Protein AF-A0A3D2I3W8-F1 (afdb_monomer)

Nearest PDB structures (foldseek):
  7tmg-assembly1_B  TM=3.582E-01  e=2.645E+00  Klebsiella pneumoniae subsp. pneumoniae HS11286

Structure (mmCIF, N/CA/C/O backbone):
data_AF-A0A3D2I3W8-F1
#
_entry.id   AF-A0A3D2I3W8-F1
#
loop_
_atom_site.group_PDB
_atom_site.id
_atom_site.type_symbol
_atom_site.label_atom_id
_atom_site.label_alt_id
_atom_site.label_comp_id
_atom_site.label_asym_id
_atom_site.label_entity_id
_atom_site.label_seq_id
_atom_site.pdbx_PDB_ins_code
_atom_site.Cartn_x
_atom_site.Cartn_y
_atom_site.Cartn_z
_atom_site.occupancy
_atom_site.B_iso_or_equiv
_atom_site.auth_seq_id
_atom_site.auth_comp_id
_atom_site.auth_asym_id
_atom_site.auth_atom_id
_atom_site.pdbx_PDB_model_num
ATOM 1 N N . MET A 1 1 ? -28.025 17.174 25.583 1.00 73.69 1 MET A N 1
ATOM 2 C CA . MET A 1 1 ? -28.335 16.065 24.639 1.00 73.69 1 MET A CA 1
ATOM 3 C C . MET A 1 1 ? -28.989 14.896 25.376 1.00 73.69 1 MET A C 1
ATOM 5 O O . MET A 1 1 ? -28.802 14.781 26.580 1.00 73.69 1 MET A O 1
ATOM 9 N N . THR A 1 2 ? -29.743 14.034 24.684 1.00 81.25 2 THR A N 1
ATOM 10 C CA . THR A 1 2 ? -30.332 12.813 25.275 1.00 81.25 2 THR A CA 1
ATOM 11 C C . THR A 1 2 ? -29.357 11.640 25.178 1.00 81.25 2 THR A C 1
ATOM 13 O O . THR A 1 2 ? -28.666 11.490 24.168 1.00 81.25 2 THR A O 1
ATOM 16 N N . ASN A 1 3 ? -29.318 10.795 26.212 1.00 89.31 3 ASN A N 1
ATOM 17 C CA . ASN A 1 3 ? -28.509 9.576 26.217 1.00 89.31 3 ASN A CA 1
ATOM 18 C C . ASN A 1 3 ? -28.853 8.662 25.026 1.00 89.31 3 ASN A C 1
ATOM 20 O O . ASN A 1 3 ? -30.017 8.476 24.673 1.00 89.31 3 ASN A O 1
ATOM 24 N N . SER A 1 4 ? -27.823 8.086 24.413 1.00 91.50 4 SER A N 1
ATOM 25 C CA . SER A 1 4 ? -27.883 7.226 23.235 1.00 91.50 4 SER A CA 1
ATOM 26 C C . SER A 1 4 ? -26.636 6.336 23.151 1.00 91.50 4 SER A C 1
ATOM 28 O O . SER A 1 4 ? -25.705 6.456 23.943 1.00 91.50 4 SER A O 1
ATOM 30 N N . TYR A 1 5 ? -26.569 5.477 22.133 1.00 88.44 5 TYR A N 1
ATOM 31 C CA . TYR A 1 5 ? -25.377 4.665 21.857 1.00 88.44 5 TYR A CA 1
ATOM 32 C C . TYR A 1 5 ? -24.129 5.492 21.487 1.00 88.44 5 TYR A C 1
ATOM 34 O O . TYR A 1 5 ? -23.021 4.966 21.548 1.00 88.44 5 TYR A O 1
ATOM 42 N N . ARG A 1 6 ? -24.299 6.767 21.099 1.00 91.31 6 ARG A N 1
ATOM 43 C CA . ARG A 1 6 ? -23.210 7.682 20.698 1.00 91.31 6 ARG A CA 1
ATOM 44 C C . ARG A 1 6 ? -22.860 8.707 21.768 1.00 91.31 6 ARG A C 1
ATOM 46 O O . ARG A 1 6 ? -21.792 9.311 21.713 1.00 91.31 6 ARG A O 1
ATOM 53 N N . PHE A 1 7 ? -23.760 8.925 22.719 1.00 93.19 7 PHE A N 1
ATOM 54 C CA . PHE A 1 7 ? -23.657 9.996 23.697 1.00 93.19 7 PHE A CA 1
ATOM 55 C C . PHE A 1 7 ? -24.235 9.554 25.030 1.00 93.19 7 PHE A C 1
ATOM 57 O O . PHE A 1 7 ? -25.381 9.123 25.089 1.00 93.19 7 PHE A O 1
ATOM 64 N N . PHE A 1 8 ? -23.476 9.704 26.103 1.00 92.88 8 PHE A N 1
ATOM 65 C CA . PHE A 1 8 ? -23.944 9.384 27.442 1.00 92.88 8 PHE A CA 1
ATOM 66 C C . PHE A 1 8 ? -23.433 10.416 28.437 1.00 92.88 8 PHE A C 1
ATOM 68 O O . PHE A 1 8 ? -22.264 10.775 28.385 1.00 92.88 8 PHE A O 1
ATOM 75 N N . GLN A 1 9 ? -24.278 10.856 29.364 1.00 92.81 9 GLN A N 1
ATOM 76 C CA . GLN A 1 9 ? -23.890 11.740 30.461 1.00 92.81 9 GLN A CA 1
ATOM 77 C C . GLN A 1 9 ? -24.220 11.122 31.808 1.00 92.81 9 GLN A C 1
ATOM 79 O O . GLN A 1 9 ? -25.389 10.915 32.131 1.00 92.81 9 GLN A O 1
ATOM 84 N N . ASN A 1 10 ? -23.186 10.886 32.615 1.00 91.94 10 ASN A N 1
ATOM 85 C CA . ASN A 1 10 ? -23.345 10.455 33.996 1.00 91.94 10 ASN A CA 1
ATOM 86 C C . ASN A 1 10 ? -23.222 11.649 34.952 1.00 91.94 10 ASN A C 1
ATOM 88 O O . ASN A 1 10 ? -22.194 11.812 35.606 1.00 91.94 10 ASN A O 1
ATOM 92 N N . LYS A 1 11 ? -24.267 12.485 35.020 1.00 90.12 11 LYS A N 1
ATOM 93 C CA . LYS A 1 11 ? -24.306 13.661 35.912 1.00 90.12 11 LYS A CA 1
ATOM 94 C C . LYS A 1 11 ? -24.302 13.299 37.406 1.00 90.12 11 LYS A C 1
ATOM 96 O O . LYS A 1 11 ? -24.058 14.166 38.232 1.00 90.12 11 LYS A O 1
ATOM 101 N N . GLU A 1 12 ? -24.567 12.039 37.746 1.00 92.69 12 GLU A N 1
ATOM 102 C CA . GLU A 1 12 ? -24.537 11.523 39.123 1.00 92.69 12 GLU A CA 1
ATOM 103 C C . GLU A 1 12 ? -23.133 11.073 39.562 1.00 92.69 12 GLU A C 1
ATOM 105 O O . GLU A 1 12 ? -22.917 10.762 40.731 1.00 92.69 12 GLU A O 1
ATOM 110 N N . CYS A 1 13 ? -22.164 11.020 38.643 1.00 90.50 13 CYS A N 1
ATOM 111 C CA . CYS A 1 13 ? -20.781 10.698 38.974 1.00 90.50 13 CYS A CA 1
ATOM 112 C C . CYS A 1 13 ? -20.178 11.798 39.857 1.00 90.50 13 CYS A C 1
ATOM 114 O O . CYS A 1 13 ? -20.207 12.967 39.483 1.00 90.50 13 CYS A O 1
ATOM 116 N N . GLU A 1 14 ? -19.541 11.420 40.968 1.00 91.50 14 GLU A N 1
ATOM 117 C CA . GLU A 1 14 ? -18.853 12.364 41.868 1.00 91.50 14 GLU A CA 1
ATOM 118 C C . GLU A 1 14 ? -17.734 13.156 41.174 1.00 91.50 14 GLU A C 1
ATOM 120 O O . GLU A 1 14 ? -17.352 14.234 41.620 1.00 91.50 14 GLU A O 1
ATOM 125 N N . TYR A 1 15 ? -17.226 12.622 40.062 1.00 86.81 15 TYR A N 1
ATOM 126 C CA . TYR A 1 15 ? -16.200 13.254 39.251 1.00 86.81 15 TYR A CA 1
ATOM 127 C C . TYR A 1 15 ? -16.769 14.071 38.092 1.00 86.81 15 TYR A C 1
ATOM 129 O O . TYR A 1 15 ? -15.972 14.567 37.320 1.00 86.81 15 TYR A O 1
ATOM 137 N N . PHE A 1 16 ? -18.087 14.192 37.889 1.00 87.31 16 PHE A N 1
ATOM 138 C CA . PHE A 1 16 ? -18.625 14.908 36.726 1.00 87.31 16 PHE A CA 1
ATOM 139 C C . PHE A 1 16 ? -18.537 16.444 36.880 1.00 87.31 16 PHE A C 1
ATOM 141 O O . PHE A 1 16 ? -18.995 16.965 37.896 1.00 87.31 16 PHE A O 1
ATOM 148 N N . PRO A 1 17 ? -18.048 17.177 35.857 1.00 84.69 17 PRO A N 1
ATOM 149 C CA . PRO A 1 17 ? -17.331 16.671 34.685 1.00 84.69 17 PRO A CA 1
ATOM 150 C C . PRO A 1 17 ? -15.892 16.265 35.054 1.00 84.69 17 PRO A C 1
ATOM 152 O O . PRO A 1 17 ? -15.183 17.000 35.740 1.00 84.69 17 PRO A O 1
ATOM 155 N N . CYS A 1 18 ? -15.430 15.101 34.569 1.00 80.81 18 CYS A N 1
ATOM 156 C CA . CYS A 1 18 ? -14.111 14.564 34.962 1.00 80.81 18 CYS A CA 1
ATOM 157 C C . CYS A 1 18 ? -12.945 15.445 34.492 1.00 80.81 18 CYS A C 1
ATOM 159 O O . CYS A 1 18 ? -11.833 15.330 35.000 1.00 80.81 18 CYS A O 1
ATOM 161 N N . HIS A 1 19 ? -13.215 16.311 33.515 1.00 77.38 19 HIS A N 1
ATOM 162 C CA . HIS A 1 19 ? -12.316 17.328 32.998 1.00 77.38 19 HIS A CA 1
ATOM 163 C C . HIS A 1 19 ? -13.029 18.673 33.037 1.00 77.38 19 HIS A C 1
ATOM 165 O O . HIS A 1 19 ? -14.242 18.752 32.838 1.00 77.38 19 HIS A O 1
ATOM 171 N N . LYS A 1 20 ? -12.269 19.742 33.252 1.00 79.81 20 LYS A N 1
ATOM 172 C CA . LYS A 1 20 ? -12.815 21.092 33.230 1.00 79.81 20 LYS A CA 1
ATOM 173 C C . LYS A 1 20 ? -13.113 21.485 31.784 1.00 79.81 20 LYS A C 1
ATOM 175 O O . LYS A 1 20 ? -12.184 21.700 31.023 1.00 79.81 20 LYS A O 1
ATOM 180 N N . VAL A 1 21 ? -14.389 21.590 31.427 1.00 81.19 21 VAL A N 1
ATOM 181 C CA . VAL A 1 21 ? -14.838 21.935 30.070 1.00 81.19 21 VAL A CA 1
ATOM 182 C C . VAL A 1 21 ? -15.650 23.226 30.057 1.00 81.19 21 VAL A C 1
ATOM 184 O O . VAL A 1 21 ? -16.211 23.620 31.077 1.00 81.19 21 VAL A O 1
ATOM 187 N N . GLU A 1 22 ? -15.721 23.886 28.899 1.00 82.44 22 GLU A N 1
ATOM 188 C CA . GLU A 1 22 ? -16.507 25.118 28.725 1.00 82.44 22 GLU A CA 1
ATOM 189 C C . GLU A 1 22 ? -18.021 24.857 28.704 1.00 82.44 22 GLU A C 1
ATOM 191 O O . GLU A 1 22 ? -18.789 25.684 29.190 1.00 82.44 22 GLU A O 1
ATOM 196 N N . ASN A 1 23 ? -18.451 23.706 28.168 1.00 86.75 23 ASN A N 1
ATOM 197 C CA . ASN A 1 23 ? -19.861 23.334 28.060 1.00 86.75 23 ASN A CA 1
ATOM 198 C C . ASN A 1 23 ? -20.116 21.907 28.574 1.00 86.75 23 ASN A C 1
ATOM 200 O O . ASN A 1 23 ? -19.849 20.915 27.891 1.00 86.75 23 ASN A O 1
ATOM 204 N N . GLU A 1 24 ? -20.686 21.799 29.774 1.00 88.31 24 GLU A N 1
ATOM 205 C CA . GLU A 1 24 ? -21.048 20.514 30.376 1.00 88.31 24 GLU A CA 1
ATOM 206 C C . GLU A 1 24 ? -22.184 19.796 29.638 1.00 88.31 24 GLU A C 1
ATOM 208 O O . GLU A 1 24 ? -22.283 18.578 29.737 1.00 88.31 24 GLU A O 1
ATOM 213 N N . GLU A 1 25 ? -23.041 20.487 28.878 1.00 87.38 25 GLU A N 1
ATOM 214 C CA . GLU A 1 25 ? -24.158 19.848 28.160 1.00 87.38 25 GLU A CA 1
ATOM 215 C C . GLU A 1 25 ? -23.707 18.995 26.969 1.00 87.38 25 GLU A C 1
ATOM 217 O O . GLU A 1 25 ? -24.436 18.099 26.528 1.00 87.38 25 GLU A O 1
ATOM 222 N N . GLU A 1 26 ? -22.498 19.258 26.476 1.00 89.38 26 GLU A N 1
ATOM 223 C CA . GLU A 1 26 ? -21.847 18.532 25.386 1.00 89.38 26 GLU A CA 1
ATOM 224 C C . GLU A 1 26 ? -20.862 17.469 25.893 1.00 89.38 26 GLU A C 1
ATOM 226 O O . GLU A 1 26 ? -20.353 16.673 25.105 1.00 89.38 26 GLU A O 1
ATOM 231 N N . PHE A 1 27 ? -20.614 17.410 27.205 1.00 91.06 27 PHE A N 1
ATOM 232 C CA . PHE A 1 27 ? -19.639 16.495 27.788 1.00 91.06 27 PHE A CA 1
ATOM 233 C C . PHE A 1 27 ? -20.099 15.039 27.689 1.00 91.06 27 PHE A C 1
ATOM 235 O O . PHE A 1 27 ? -21.073 14.644 28.317 1.00 91.06 27 PHE A O 1
ATOM 242 N N . ASN A 1 28 ? -19.389 14.208 26.940 1.00 91.56 28 ASN A N 1
ATOM 243 C CA . ASN A 1 28 ? -19.738 12.813 26.707 1.00 91.56 28 ASN A CA 1
ATOM 244 C C . ASN A 1 28 ? -18.940 11.878 27.632 1.00 91.56 28 ASN A C 1
ATOM 246 O O . ASN A 1 28 ? -17.726 11.728 27.507 1.00 91.56 28 ASN A O 1
ATOM 250 N N . CYS A 1 29 ? -19.618 11.201 28.553 1.00 91.44 29 CYS A N 1
ATOM 251 C CA . CYS A 1 29 ? -19.052 10.212 29.469 1.00 91.44 29 CYS A CA 1
ATOM 252 C C . CYS A 1 29 ? -18.839 8.824 28.844 1.00 91.44 29 CYS A C 1
ATOM 254 O O . CYS A 1 29 ? -18.260 7.954 29.495 1.00 91.44 29 CYS A O 1
ATOM 256 N N . LEU A 1 30 ? -19.295 8.583 27.608 1.00 92.50 30 LEU A N 1
ATOM 257 C CA . LEU A 1 30 ? -19.258 7.256 26.979 1.00 92.50 30 LEU A CA 1
ATOM 258 C C . LEU A 1 30 ? -17.853 6.629 26.960 1.00 92.50 30 LEU A C 1
ATOM 260 O O . LEU A 1 30 ? -17.711 5.421 27.132 1.00 92.50 30 LEU A O 1
ATOM 264 N N . PHE A 1 31 ? -16.816 7.452 26.797 1.00 91.56 31 PHE A N 1
ATOM 265 C CA . PHE A 1 31 ? -15.422 7.014 26.798 1.00 91.56 31 PHE A CA 1
ATOM 266 C C . PHE A 1 31 ? -14.628 7.539 27.992 1.00 91.56 31 PHE A C 1
ATOM 268 O O . PHE A 1 31 ? -13.420 7.702 27.864 1.00 91.56 31 PHE A O 1
ATOM 275 N N . CYS A 1 32 ? -15.256 7.771 29.157 1.00 87.56 32 CYS A N 1
ATOM 276 C CA . CYS A 1 32 ? -14.540 8.183 30.378 1.00 87.56 32 CYS A CA 1
ATOM 277 C C . CYS A 1 32 ? -13.274 7.350 30.637 1.00 87.56 32 CYS A C 1
ATOM 279 O O . CYS A 1 32 ? -12.248 7.895 31.036 1.00 87.56 32 CYS A O 1
ATOM 281 N N . TYR A 1 33 ? -13.312 6.049 30.328 1.00 87.94 33 TYR A N 1
ATOM 282 C CA . TYR A 1 33 ? -12.097 5.291 30.053 1.00 87.94 33 TYR A CA 1
ATOM 283 C C . TYR A 1 33 ? -11.793 5.303 28.553 1.00 87.94 33 TYR A C 1
ATOM 285 O O . TYR A 1 33 ? -12.522 4.711 27.755 1.00 87.94 33 TYR A O 1
ATOM 293 N N . CYS A 1 34 ? -10.701 5.966 28.171 1.00 90.19 34 CYS A N 1
ATOM 294 C CA . CYS A 1 34 ? -10.348 6.137 26.768 1.00 90.19 34 CYS A CA 1
ATOM 295 C C . CYS A 1 34 ? -9.945 4.790 26.133 1.00 90.19 34 CYS A C 1
ATOM 297 O O . CYS A 1 34 ? -8.885 4.251 26.474 1.00 90.19 34 CYS A O 1
ATOM 299 N N . PRO A 1 35 ? -10.702 4.268 25.147 1.00 91.00 35 PRO A N 1
ATOM 300 C CA . PRO A 1 35 ? -10.348 3.014 24.480 1.00 91.00 35 PRO A CA 1
ATOM 301 C C . PRO A 1 35 ? -9.062 3.143 23.647 1.00 91.00 35 PRO A C 1
ATOM 303 O O . PRO A 1 35 ? -8.416 2.149 23.334 1.00 91.00 35 PRO A O 1
ATOM 306 N N . LEU A 1 36 ? -8.639 4.375 23.343 1.00 90.81 36 LEU A N 1
ATOM 307 C CA . LEU A 1 36 ? -7.425 4.684 22.588 1.00 90.81 36 LEU A CA 1
ATOM 308 C C . LEU A 1 36 ? -6.189 4.861 23.485 1.00 90.81 36 LEU A C 1
ATOM 310 O O . LEU A 1 36 ? -5.154 5.349 23.027 1.00 90.81 36 LEU A O 1
ATOM 314 N N . TYR A 1 37 ? -6.253 4.507 24.774 1.00 88.69 37 TYR A N 1
ATOM 315 C CA . TYR A 1 37 ? -5.129 4.701 25.696 1.00 88.69 37 TYR A CA 1
ATOM 316 C C . TYR A 1 37 ? -3.841 4.028 25.193 1.00 88.69 37 TYR A C 1
ATOM 318 O O . TYR A 1 37 ? -2.784 4.655 25.194 1.00 88.69 37 TYR A O 1
ATOM 326 N N . ARG A 1 38 ? -3.936 2.804 24.660 1.00 86.12 38 ARG A N 1
ATOM 327 C CA . ARG A 1 38 ? -2.788 2.050 24.121 1.00 86.12 38 ARG A CA 1
ATOM 328 C C . ARG A 1 38 ? -2.436 2.381 22.670 1.00 86.12 38 ARG A C 1
ATOM 330 O O . ARG A 1 38 ? -1.424 1.896 22.176 1.00 86.12 38 ARG A O 1
ATOM 337 N N . GLU A 1 39 ? -3.238 3.206 22.002 1.00 84.06 39 GLU A N 1
ATOM 338 C CA . GLU A 1 39 ? -2.977 3.579 20.617 1.00 84.06 39 GLU A CA 1
ATOM 339 C C . GLU A 1 39 ? -1.775 4.516 20.513 1.00 84.06 39 GLU A C 1
ATOM 341 O O . GLU A 1 39 ? -1.747 5.594 21.125 1.00 84.06 39 GLU A O 1
ATOM 346 N N . ASN A 1 40 ? -0.808 4.105 19.686 1.00 76.25 40 ASN A N 1
ATOM 347 C CA . ASN A 1 40 ? 0.381 4.893 19.363 1.00 76.25 40 ASN A CA 1
ATOM 348 C C . ASN A 1 40 ? 0.009 6.153 18.569 1.00 76.25 40 ASN A C 1
ATOM 350 O O . ASN A 1 40 ? 0.533 7.232 18.836 1.00 76.25 40 ASN A O 1
ATOM 354 N N . LYS A 1 41 ? -0.921 6.032 17.611 1.00 79.62 41 LYS A N 1
ATOM 355 C CA . LYS A 1 41 ? -1.467 7.155 16.830 1.00 79.62 41 LYS A CA 1
ATOM 356 C C . LYS A 1 41 ? -2.781 7.634 17.449 1.00 79.62 41 LYS A C 1
ATOM 358 O O . LYS A 1 41 ? -3.853 7.460 16.883 1.00 79.62 41 LYS A O 1
ATOM 363 N N . CYS A 1 42 ? -2.695 8.180 18.657 1.00 87.00 42 CYS A N 1
ATOM 364 C CA . CYS A 1 42 ? -3.850 8.706 19.380 1.00 87.00 42 CYS A CA 1
ATOM 365 C C . CYS A 1 42 ? -4.421 9.953 18.683 1.00 87.00 42 CYS A C 1
ATOM 367 O O . CYS A 1 42 ? -3.671 10.888 18.433 1.00 87.00 42 CYS A O 1
ATOM 369 N N . ILE A 1 43 ? -5.736 9.993 18.438 1.00 89.38 43 ILE A N 1
ATOM 370 C CA . ILE A 1 43 ? -6.441 11.185 17.912 1.00 89.38 43 ILE A CA 1
ATOM 371 C C . ILE A 1 43 ? -6.725 12.245 18.991 1.00 89.38 43 ILE A C 1
ATOM 373 O O . ILE A 1 43 ? -7.210 13.331 18.690 1.00 89.38 43 ILE A O 1
ATOM 377 N N . GLY A 1 44 ? -6.494 11.893 20.258 1.00 89.69 44 GLY A N 1
ATOM 378 C CA . GLY A 1 44 ? -6.556 12.810 21.392 1.00 89.69 44 GLY A CA 1
ATOM 379 C C . GLY A 1 44 ? -5.273 13.623 21.569 1.00 89.69 44 GLY A C 1
ATOM 380 O O . GLY A 1 44 ? -4.313 13.458 20.823 1.00 89.69 44 GLY A O 1
ATOM 381 N N . ASN A 1 45 ? -5.226 14.410 22.642 1.00 88.31 45 ASN A N 1
ATOM 382 C CA . ASN A 1 45 ? -4.091 15.263 23.007 1.00 88.31 45 ASN A CA 1
ATOM 383 C C . ASN A 1 45 ? -3.452 14.807 24.334 1.00 88.31 45 ASN A C 1
ATOM 385 O O . ASN A 1 45 ? -3.558 15.512 25.335 1.00 88.31 45 ASN A O 1
ATOM 389 N N . PRO A 1 46 ? -2.851 13.604 24.397 1.00 89.81 46 PRO A N 1
ATOM 390 C CA . PRO A 1 46 ? -2.188 13.134 25.605 1.00 89.81 46 PRO A CA 1
ATOM 391 C C . PRO A 1 46 ? -0.872 13.883 25.844 1.00 89.81 46 PRO A C 1
ATOM 393 O O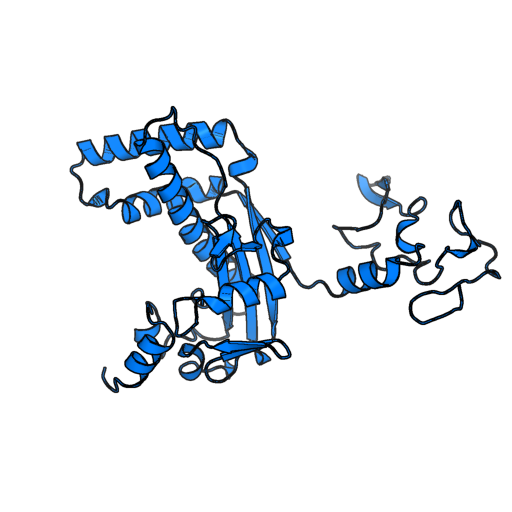 . PRO A 1 46 ? -0.139 14.203 24.905 1.00 89.81 46 PRO A O 1
ATOM 396 N N . ILE A 1 47 ? -0.524 14.064 27.112 1.00 89.94 47 ILE A N 1
ATOM 397 C CA . ILE A 1 47 ? 0.818 14.470 27.527 1.00 89.94 47 ILE A CA 1
ATOM 398 C C . ILE A 1 47 ? 1.658 13.199 27.683 1.00 89.94 47 ILE A C 1
ATOM 400 O O . ILE A 1 47 ? 1.159 12.147 28.080 1.00 89.94 47 ILE A O 1
ATOM 404 N N . TYR A 1 48 ? 2.945 13.264 27.348 1.00 90.12 48 TYR A N 1
ATOM 405 C CA . TYR A 1 48 ? 3.864 12.147 27.554 1.00 90.12 48 TYR A CA 1
ATOM 406 C C . TYR A 1 48 ? 4.930 12.524 28.567 1.00 90.12 48 TYR A C 1
ATOM 408 O O . TYR A 1 48 ? 5.528 13.593 28.475 1.00 90.12 48 TYR A O 1
ATOM 416 N N . PHE A 1 49 ? 5.216 11.608 29.484 1.00 91.06 49 PHE A N 1
ATOM 417 C CA . PHE A 1 49 ? 6.260 11.770 30.488 1.00 91.06 49 PHE A CA 1
ATOM 418 C C . PHE A 1 49 ? 7.076 10.482 30.617 1.00 91.06 49 PHE A C 1
ATOM 420 O O . PHE A 1 49 ? 6.675 9.424 30.128 1.00 91.06 49 PHE A O 1
ATOM 427 N N . LEU A 1 50 ? 8.247 10.569 31.246 1.00 94.81 50 LEU A N 1
ATOM 428 C CA . LEU A 1 50 ? 9.048 9.397 31.587 1.00 94.81 50 LEU A CA 1
ATOM 429 C C . LEU A 1 50 ? 8.756 9.008 33.033 1.00 94.81 50 LEU A C 1
ATOM 431 O O . LEU A 1 50 ? 8.827 9.848 33.927 1.00 94.81 50 LEU A O 1
ATOM 435 N N . ASN A 1 51 ? 8.436 7.739 33.271 1.00 91.38 51 ASN A N 1
ATOM 436 C CA . ASN A 1 51 ? 8.356 7.236 34.638 1.00 91.38 51 ASN A CA 1
ATOM 437 C C . ASN A 1 51 ? 9.758 7.090 35.256 1.00 91.38 51 ASN A C 1
ATOM 439 O O . ASN A 1 51 ? 10.774 7.234 34.577 1.00 91.38 51 ASN A O 1
ATOM 443 N N . ALA A 1 52 ? 9.827 6.733 36.540 1.00 92.69 52 ALA A N 1
ATOM 444 C CA . ALA A 1 52 ? 11.097 6.544 37.251 1.00 92.69 52 ALA A CA 1
ATOM 445 C C . ALA A 1 52 ? 12.026 5.476 36.628 1.00 92.69 52 ALA A C 1
ATOM 447 O O . ALA A 1 52 ? 13.217 5.456 36.917 1.00 92.69 52 ALA A O 1
ATOM 448 N N . LYS A 1 5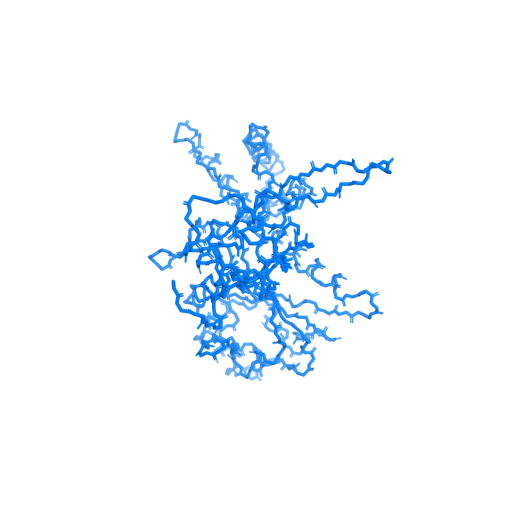3 ? 11.500 4.595 35.762 1.00 94.50 53 LYS A N 1
ATOM 449 C CA . LYS A 1 53 ? 12.264 3.587 35.005 1.00 94.50 53 LYS A CA 1
ATOM 450 C C . LYS A 1 53 ? 12.670 4.072 33.604 1.00 94.50 53 LYS A C 1
ATOM 452 O O . LYS A 1 53 ? 13.152 3.273 32.807 1.00 94.50 53 LYS A O 1
ATOM 457 N N . GLY A 1 54 ? 12.431 5.341 33.271 1.00 93.12 54 GLY A N 1
ATOM 458 C CA . GLY A 1 54 ? 12.715 5.918 31.956 1.00 93.12 54 GLY A CA 1
ATOM 459 C C . GLY A 1 54 ? 11.756 5.474 30.847 1.00 93.12 54 GLY A C 1
ATOM 460 O O . GLY A 1 54 ? 12.049 5.678 29.672 1.00 93.12 54 GLY A O 1
ATOM 461 N N . GLN A 1 55 ? 10.617 4.856 31.176 1.00 91.88 55 GLN A N 1
ATOM 462 C CA . GLN A 1 55 ? 9.640 4.419 30.176 1.00 91.88 55 GLN A CA 1
ATOM 463 C C . GLN A 1 55 ? 8.687 5.562 29.835 1.00 91.88 55 GLN A C 1
ATOM 465 O O . GLN A 1 55 ? 8.148 6.214 30.732 1.00 91.88 55 GLN A O 1
ATOM 470 N N . LYS A 1 56 ? 8.441 5.766 28.537 1.00 89.69 56 LYS A N 1
ATOM 471 C CA . LYS A 1 56 ? 7.470 6.747 28.051 1.00 89.69 56 LYS A CA 1
ATOM 472 C C . LYS A 1 56 ? 6.057 6.298 28.419 1.00 89.69 56 LYS A C 1
ATOM 474 O O . LYS A 1 56 ? 5.570 5.291 27.912 1.00 89.69 56 LYS A O 1
ATOM 479 N N . MET A 1 57 ? 5.419 7.051 29.303 1.00 88.62 57 MET A N 1
ATOM 480 C CA . MET A 1 57 ? 4.038 6.862 29.724 1.00 88.62 57 MET A CA 1
ATOM 481 C C . MET A 1 57 ? 3.151 7.950 29.129 1.00 88.62 57 MET A C 1
ATOM 483 O O . MET A 1 57 ? 3.593 9.072 28.877 1.00 88.62 57 MET A O 1
ATOM 487 N N . LYS A 1 58 ? 1.900 7.576 28.870 1.00 89.88 58 LYS A N 1
ATOM 488 C CA . LYS A 1 58 ? 0.866 8.436 28.304 1.00 89.88 58 LYS A CA 1
ATOM 489 C C . LYS A 1 58 ? -0.036 8.918 29.436 1.00 89.88 58 LYS A C 1
ATOM 491 O O . LYS A 1 58 ? -0.598 8.093 30.149 1.00 89.88 58 LYS A O 1
ATOM 496 N N . ASP A 1 59 ? -0.168 10.227 29.581 1.00 90.19 59 ASP A N 1
ATOM 497 C CA . ASP A 1 59 ? -1.107 10.882 30.485 1.00 90.19 59 ASP A CA 1
ATOM 4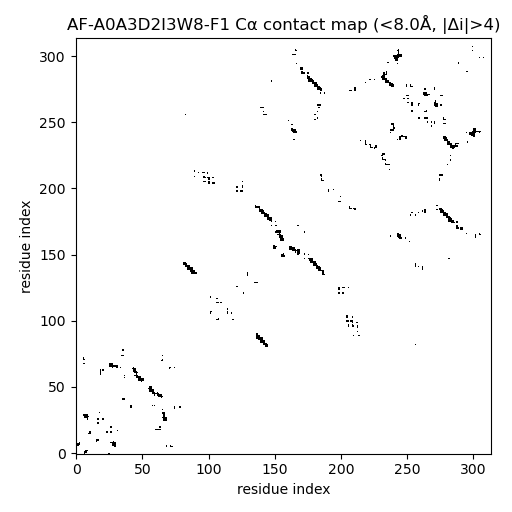98 C C . ASP A 1 59 ? -2.250 11.494 29.670 1.00 90.19 59 ASP A C 1
ATOM 500 O O . ASP A 1 59 ? -2.042 12.381 28.840 1.00 90.19 59 ASP A O 1
ATOM 504 N N . CYS A 1 60 ? -3.463 10.995 29.887 1.00 88.81 60 CYS A N 1
ATOM 505 C CA . CYS A 1 60 ? -4.665 11.483 29.217 1.00 88.81 60 CYS A CA 1
ATOM 506 C C . CYS A 1 60 ? -5.516 12.403 30.107 1.00 88.81 60 CYS A C 1
ATOM 508 O O . CYS A 1 60 ? -6.588 12.795 29.664 1.00 88.81 60 CYS A O 1
ATOM 510 N N . SER A 1 61 ? -5.066 12.755 31.318 1.00 85.88 61 SER A N 1
ATOM 511 C CA . SER A 1 61 ? -5.840 13.529 32.309 1.00 85.88 61 SER A CA 1
ATOM 512 C C . SER A 1 61 ? -6.197 14.959 31.889 1.00 85.88 61 SER A C 1
ATOM 514 O O . SER A 1 61 ? -6.971 15.620 32.567 1.00 85.88 61 SER A O 1
ATOM 516 N N . GLN A 1 62 ? -5.618 15.453 30.794 1.00 85.31 62 GLN A N 1
ATOM 517 C CA . GLN A 1 62 ? -5.909 16.765 30.202 1.00 85.31 62 GLN A CA 1
ATOM 518 C C . GLN A 1 62 ? -6.556 16.628 28.811 1.00 85.31 62 GLN A C 1
ATOM 520 O O . GLN A 1 62 ? -6.594 17.579 28.033 1.00 85.31 62 GLN A O 1
ATOM 525 N N . CYS A 1 63 ? -7.001 15.424 28.433 1.00 87.94 63 CYS A N 1
ATOM 526 C CA . CYS A 1 63 ? -7.521 15.158 27.099 1.00 87.94 63 CYS A CA 1
ATOM 527 C C . CYS A 1 63 ? -9.052 15.177 27.069 1.00 87.94 63 CYS A C 1
ATOM 529 O O . CYS A 1 63 ? -9.715 14.243 27.504 1.00 87.94 63 CYS A O 1
ATOM 531 N N . GLU A 1 64 ? -9.610 16.192 26.416 1.00 88.38 64 GLU A N 1
ATOM 532 C CA . GLU A 1 64 ? -11.064 16.353 26.274 1.00 88.38 64 GLU A CA 1
ATOM 533 C C . GLU A 1 64 ? -11.631 15.749 24.983 1.00 88.38 64 GLU A C 1
ATOM 535 O O . GLU A 1 64 ? -12.842 15.686 24.800 1.00 88.38 64 GLU A O 1
ATOM 540 N N . VAL A 1 65 ? -10.777 15.300 24.057 1.00 90.31 65 VAL A N 1
ATOM 541 C CA . VAL A 1 65 ? -11.197 14.904 22.697 1.00 90.31 65 VAL A CA 1
ATOM 542 C C . VAL A 1 65 ? -12.250 13.799 22.716 1.00 90.31 65 VAL A C 1
ATOM 544 O O . VAL A 1 65 ? -13.205 13.849 21.949 1.00 90.31 65 VAL A O 1
ATOM 547 N N . ILE A 1 66 ? -12.096 12.824 23.611 1.00 89.44 66 ILE A N 1
ATOM 548 C CA . ILE A 1 66 ? -13.034 11.705 23.775 1.00 89.44 66 ILE A CA 1
ATOM 549 C C . ILE A 1 66 ? -14.369 12.100 24.426 1.00 89.44 66 ILE A C 1
ATOM 551 O O . ILE A 1 66 ? -15.314 11.315 24.390 1.00 89.44 66 ILE A O 1
ATOM 555 N N . HIS A 1 67 ? -14.439 13.299 25.007 1.00 89.62 67 HIS A N 1
ATOM 556 C CA . HIS A 1 67 ? -15.613 13.836 25.686 1.00 89.62 67 HIS A CA 1
ATOM 557 C C . HIS A 1 67 ? -16.458 14.735 24.787 1.00 89.62 67 HIS A C 1
ATOM 559 O O . HIS A 1 67 ? -17.475 15.248 25.234 1.00 89.62 67 HIS A O 1
ATOM 565 N N . ARG A 1 68 ? -16.079 14.922 23.522 1.00 89.50 68 ARG A N 1
ATOM 566 C CA . ARG A 1 68 ? -16.875 15.711 22.580 1.00 89.50 68 ARG A CA 1
ATOM 567 C C . ARG A 1 68 ? -18.025 14.882 21.991 1.00 89.50 68 ARG A C 1
ATOM 569 O O . ARG A 1 68 ? -17.864 13.665 21.825 1.00 89.50 68 ARG A O 1
ATOM 576 N N . PRO A 1 69 ? -19.164 15.489 21.619 1.00 86.56 69 PRO A N 1
ATOM 577 C CA . PRO A 1 69 ? -20.284 14.764 21.014 1.00 86.56 69 PRO A CA 1
ATOM 578 C C . PRO A 1 69 ? -19.903 13.986 19.743 1.00 86.56 69 PRO A C 1
ATOM 580 O O . PRO A 1 69 ? -20.378 12.872 19.524 1.00 86.56 69 PRO A O 1
ATOM 583 N N . GLU A 1 70 ? -18.999 14.528 18.924 1.00 87.81 70 GLU A N 1
ATOM 584 C CA . GLU A 1 70 ? -18.527 13.910 17.681 1.00 87.81 70 GLU A CA 1
ATOM 585 C C . GLU A 1 70 ? -17.467 12.810 17.879 1.00 87.81 70 GLU A C 1
ATOM 587 O O . GLU A 1 70 ? -17.051 12.168 16.911 1.00 87.81 70 GLU A O 1
ATOM 592 N N . ALA A 1 71 ? -17.009 12.573 19.113 1.00 89.69 71 ALA A N 1
ATOM 593 C CA . ALA A 1 71 ? -15.920 11.641 19.392 1.00 89.69 71 ALA A CA 1
ATOM 594 C C . ALA A 1 71 ? -16.265 10.189 19.039 1.00 89.69 71 ALA A C 1
ATOM 596 O O . ALA A 1 71 ? -15.373 9.440 18.649 1.00 89.69 71 ALA A O 1
ATOM 597 N N . TYR A 1 72 ? -17.540 9.794 19.139 1.00 91.31 72 TYR A N 1
ATOM 598 C CA . TYR A 1 72 ? -17.981 8.422 18.877 1.00 91.31 72 TYR A CA 1
ATOM 599 C C . TYR A 1 72 ? -17.544 7.898 17.515 1.00 91.31 72 TYR A C 1
ATOM 601 O O . TYR A 1 72 ? -16.856 6.880 17.455 1.00 91.31 72 TYR A O 1
ATOM 609 N N . ASP A 1 73 ? -17.874 8.608 16.437 1.00 89.00 73 ASP A N 1
ATOM 610 C CA . ASP A 1 73 ? -17.544 8.142 15.089 1.00 89.00 73 ASP A CA 1
ATOM 611 C C . ASP A 1 73 ? -16.033 8.062 14.886 1.00 89.00 73 ASP A C 1
ATOM 613 O O . ASP A 1 73 ? -15.532 7.075 14.355 1.00 89.00 73 ASP A O 1
ATOM 617 N N . LYS A 1 74 ? -15.291 9.058 15.386 1.00 88.75 74 LYS A N 1
ATOM 618 C CA . LYS A 1 74 ? -13.828 9.104 15.268 1.00 88.75 74 LYS A CA 1
ATOM 619 C C . LYS A 1 74 ? -13.152 7.977 16.053 1.00 88.75 74 LYS A C 1
ATOM 621 O O . LYS A 1 74 ? -12.208 7.364 15.564 1.00 88.75 74 LYS A O 1
ATOM 626 N N . VAL A 1 75 ? -13.633 7.684 17.263 1.00 89.94 75 VAL A N 1
ATOM 627 C CA . VAL A 1 75 ? -13.126 6.584 18.096 1.00 89.94 75 VAL A CA 1
ATOM 628 C C . VAL A 1 75 ? -13.433 5.242 17.442 1.00 89.94 75 VAL A C 1
ATOM 630 O O . VAL A 1 75 ? -12.539 4.405 17.341 1.00 89.94 75 VAL A O 1
ATOM 633 N N . MET A 1 76 ? -14.660 5.040 16.957 1.00 88.69 76 MET A N 1
ATOM 634 C CA . MET A 1 76 ? -15.038 3.799 16.277 1.00 88.69 76 MET A CA 1
ATOM 635 C C . MET A 1 76 ? -14.223 3.589 15.000 1.00 88.69 76 MET A C 1
ATOM 637 O O . MET A 1 76 ? -13.682 2.503 14.805 1.00 88.69 76 MET A O 1
ATOM 641 N N . GLN A 1 77 ? -14.038 4.635 14.190 1.00 84.38 77 GLN A N 1
ATOM 642 C CA . GLN A 1 77 ? -13.181 4.596 13.005 1.00 84.38 77 GLN A CA 1
ATOM 643 C C . GLN A 1 77 ? -11.736 4.218 13.361 1.00 84.38 77 GLN A C 1
ATOM 645 O O . GLN A 1 77 ? -11.134 3.382 12.690 1.00 84.38 77 GLN A O 1
ATOM 650 N N . GLN A 1 78 ? -11.186 4.788 14.439 1.00 83.88 78 GLN A N 1
ATOM 651 C CA . GLN A 1 78 ? -9.829 4.482 14.893 1.00 83.88 78 GLN A CA 1
ATOM 652 C C . GLN A 1 78 ? -9.689 3.033 15.383 1.00 83.88 78 GLN A C 1
ATOM 654 O O . GLN A 1 78 ? -8.688 2.388 15.087 1.00 83.88 78 GLN A O 1
ATOM 659 N N . LEU A 1 79 ? -10.678 2.507 16.111 1.00 84.31 79 LEU A N 1
ATOM 660 C CA . LEU A 1 79 ? -10.661 1.134 16.634 1.00 84.31 79 LEU A CA 1
ATOM 661 C C . LEU A 1 79 ? -10.869 0.075 15.544 1.00 84.31 79 LEU A C 1
ATOM 663 O O . LEU A 1 79 ? -10.358 -1.035 15.654 1.00 84.31 79 LEU A O 1
ATOM 667 N N . GLN A 1 80 ? -11.618 0.405 14.493 1.00 78.88 80 GLN A N 1
ATOM 668 C CA . GLN A 1 80 ? -11.844 -0.478 13.344 1.00 78.88 80 GLN A CA 1
ATOM 669 C C . GLN A 1 80 ? -10.671 -0.483 12.357 1.00 78.88 80 GLN A C 1
ATOM 671 O O . GLN A 1 80 ? -10.654 -1.268 11.407 1.00 78.88 80 GLN A O 1
ATOM 676 N N . ARG A 1 81 ? -9.687 0.394 12.571 1.00 74.81 81 ARG A N 1
ATOM 677 C CA . ARG A 1 81 ? -8.571 0.616 11.666 1.00 74.81 81 ARG A CA 1
ATOM 678 C C . ARG A 1 81 ? -7.644 -0.598 11.635 1.00 74.81 81 ARG A C 1
ATOM 680 O O . ARG A 1 81 ? -6.903 -0.856 12.578 1.00 74.81 81 ARG A O 1
ATOM 687 N N . GLN A 1 82 ? -7.662 -1.323 10.522 1.00 76.25 82 GLN A N 1
ATOM 688 C CA . GLN A 1 82 ? -6.725 -2.420 10.256 1.00 76.25 82 GLN A CA 1
ATOM 689 C C . GLN A 1 82 ? -5.621 -2.018 9.273 1.00 76.25 82 GLN A C 1
ATOM 691 O O . GLN A 1 82 ? -4.720 -2.815 9.017 1.00 76.25 82 GLN A O 1
ATOM 696 N N . ASP A 1 83 ? -5.680 -0.802 8.715 1.00 80.25 83 ASP A N 1
ATOM 697 C CA . ASP A 1 83 ? -4.657 -0.334 7.790 1.00 80.25 83 ASP A CA 1
ATOM 698 C C . ASP A 1 83 ? -3.326 -0.042 8.493 1.00 80.25 83 ASP A C 1
ATOM 700 O O . ASP A 1 83 ? -3.241 0.548 9.578 1.00 80.25 83 ASP A O 1
ATOM 704 N N . GLU A 1 84 ? -2.259 -0.451 7.822 1.00 87.19 84 GLU A N 1
ATOM 705 C CA . GLU A 1 84 ? -0.881 -0.246 8.226 1.00 87.19 84 GLU A CA 1
ATOM 706 C C . GLU A 1 84 ? -0.249 0.805 7.314 1.00 87.19 84 GLU A C 1
ATOM 708 O O . GLU A 1 84 ? -0.416 0.787 6.097 1.00 87.19 84 GLU A O 1
ATOM 713 N N . MET A 1 85 ? 0.509 1.725 7.909 1.00 91.31 85 MET A N 1
ATOM 714 C CA . MET A 1 85 ? 1.279 2.716 7.164 1.00 91.31 85 MET A CA 1
ATOM 715 C C . MET A 1 85 ? 2.762 2.441 7.382 1.00 91.31 85 MET A C 1
ATOM 717 O O . MET A 1 85 ? 3.264 2.600 8.498 1.00 91.31 85 MET A O 1
ATOM 721 N N . ILE A 1 86 ? 3.452 2.034 6.322 1.00 93.88 86 ILE A N 1
ATOM 722 C CA . ILE A 1 86 ? 4.888 1.761 6.333 1.00 93.88 86 ILE A CA 1
ATOM 723 C C . ILE A 1 86 ? 5.614 2.995 5.809 1.00 93.88 86 ILE A C 1
ATOM 725 O O . IL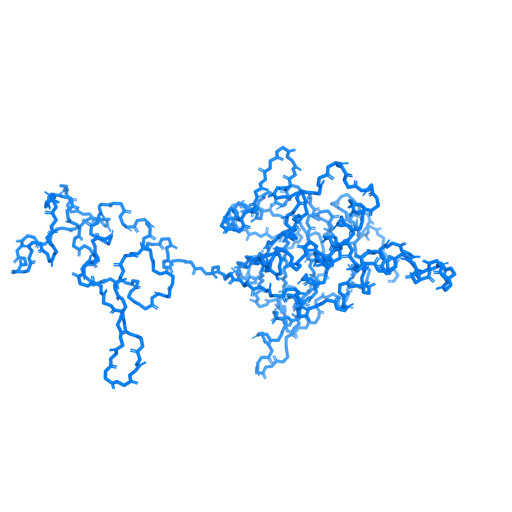E A 1 86 ? 5.324 3.478 4.720 1.00 93.88 86 ILE A O 1
ATOM 729 N N . SER A 1 87 ? 6.580 3.494 6.579 1.00 94.88 87 SER A N 1
ATOM 730 C CA . SER A 1 87 ? 7.490 4.545 6.125 1.00 94.88 87 SER A CA 1
ATOM 731 C C . SER A 1 87 ? 8.813 3.909 5.711 1.00 94.88 87 SER A C 1
ATOM 733 O O . SER A 1 87 ? 9.564 3.423 6.559 1.00 94.88 87 SER A O 1
ATOM 735 N N . LEU A 1 88 ? 9.079 3.876 4.408 1.00 96.56 88 LEU A N 1
ATOM 736 C CA . LEU A 1 88 ? 10.268 3.259 3.832 1.00 96.56 88 LEU A CA 1
ATOM 737 C C . LEU A 1 88 ? 11.311 4.324 3.494 1.00 96.56 88 LEU A C 1
ATOM 739 O O . LEU A 1 88 ? 11.015 5.279 2.780 1.00 96.56 88 LEU A O 1
ATOM 743 N N . ASN A 1 89 ? 12.545 4.138 3.969 1.00 96.88 89 ASN A N 1
ATOM 744 C CA . ASN A 1 89 ? 13.679 4.942 3.523 1.00 96.88 89 ASN A CA 1
ATOM 745 C C . ASN A 1 89 ? 14.270 4.347 2.233 1.00 96.88 89 ASN A C 1
ATOM 747 O O . ASN A 1 89 ? 14.999 3.355 2.289 1.00 96.88 89 ASN A O 1
ATOM 751 N N . ILE A 1 90 ? 13.982 4.961 1.084 1.00 96.56 90 ILE A N 1
ATOM 752 C CA . ILE A 1 90 ? 14.455 4.498 -0.230 1.00 96.56 90 ILE A CA 1
ATOM 753 C C . ILE A 1 90 ? 15.958 4.710 -0.443 1.00 96.56 90 ILE A C 1
ATOM 755 O O . ILE A 1 90 ? 16.538 4.098 -1.335 1.00 96.56 90 ILE A O 1
ATOM 759 N N . GLY A 1 91 ? 16.628 5.493 0.409 1.00 94.75 91 GLY A N 1
ATOM 760 C CA . GLY A 1 91 ? 18.089 5.600 0.408 1.00 94.75 91 GLY A CA 1
ATOM 761 C C . GLY A 1 91 ? 18.772 4.256 0.688 1.00 94.75 91 GLY A C 1
ATOM 762 O O . GLY A 1 91 ? 19.842 3.983 0.147 1.00 94.75 91 GLY A O 1
ATOM 763 N N . ASN A 1 92 ? 18.107 3.371 1.440 1.00 95.56 92 ASN A N 1
ATOM 764 C CA . ASN A 1 92 ? 18.568 2.000 1.679 1.00 95.56 92 ASN A CA 1
ATOM 765 C C . ASN A 1 92 ? 18.444 1.101 0.435 1.00 95.56 92 ASN A C 1
ATOM 767 O O . ASN A 1 92 ? 19.017 0.017 0.409 1.00 95.56 92 ASN A O 1
ATOM 771 N N . LEU A 1 93 ? 17.697 1.539 -0.582 1.00 96.38 93 LEU A N 1
ATOM 772 C CA . LEU A 1 93 ? 17.438 0.811 -1.827 1.00 96.38 93 LEU A CA 1
ATOM 773 C C . LEU A 1 93 ? 18.138 1.456 -3.032 1.00 96.38 93 LEU A C 1
ATOM 775 O O . LEU A 1 93 ? 17.868 1.080 -4.170 1.00 96.38 93 LEU A O 1
ATOM 779 N N . ARG A 1 94 ? 19.040 2.421 -2.797 1.00 93.44 94 ARG A N 1
ATOM 780 C CA . ARG A 1 94 ? 19.625 3.265 -3.850 1.00 93.44 94 ARG A CA 1
ATOM 781 C C . ARG A 1 94 ? 20.244 2.467 -5.000 1.00 93.44 94 ARG A C 1
ATOM 783 O O . ARG A 1 94 ? 19.979 2.785 -6.147 1.00 93.44 94 ARG A O 1
ATOM 790 N N . GLU A 1 95 ? 21.022 1.422 -4.706 1.00 92.88 95 GLU A N 1
ATOM 791 C CA . GLU A 1 95 ? 21.730 0.657 -5.744 1.00 92.88 95 GLU A CA 1
ATOM 792 C C . GLU A 1 95 ? 20.741 -0.091 -6.641 1.00 92.88 95 GLU A C 1
ATOM 794 O O . GLU A 1 95 ? 20.844 -0.023 -7.861 1.00 92.88 95 GLU A O 1
ATOM 799 N N . VAL A 1 96 ? 19.715 -0.701 -6.041 1.00 96.25 96 VAL A N 1
ATOM 800 C CA . VAL A 1 96 ? 18.657 -1.419 -6.767 1.00 96.25 96 VAL A CA 1
ATOM 801 C C . VAL A 1 96 ? 17.828 -0.453 -7.618 1.00 96.25 96 VAL A C 1
ATOM 803 O O . VAL A 1 96 ? 17.472 -0.765 -8.752 1.00 96.25 96 VAL A O 1
ATOM 806 N N . ILE A 1 97 ? 17.553 0.753 -7.104 1.00 95.81 97 ILE A N 1
ATOM 807 C CA . ILE A 1 97 ? 16.893 1.815 -7.876 1.00 95.81 97 ILE A CA 1
ATOM 808 C C . ILE A 1 97 ? 17.767 2.217 -9.068 1.00 95.81 97 ILE A C 1
ATOM 810 O O . ILE A 1 97 ? 17.257 2.292 -10.183 1.00 95.81 97 ILE A O 1
ATOM 814 N N . TRP A 1 98 ? 19.077 2.408 -8.882 1.00 92.38 98 TRP A N 1
ATOM 815 C CA . TRP A 1 98 ? 19.987 2.758 -9.977 1.00 92.38 98 TRP A CA 1
ATOM 816 C C . TRP A 1 98 ? 20.078 1.680 -11.053 1.00 92.38 98 TRP A C 1
ATOM 818 O O . TRP A 1 98 ? 20.064 2.004 -12.241 1.00 92.38 98 TRP A O 1
ATOM 828 N N . GLU A 1 99 ? 20.147 0.412 -10.658 1.00 92.81 99 GLU A N 1
ATOM 829 C CA . GLU A 1 99 ? 20.101 -0.717 -11.590 1.00 92.81 99 GLU A CA 1
ATOM 830 C C . GLU A 1 99 ? 18.790 -0.717 -12.378 1.00 92.81 99 GLU A C 1
ATOM 832 O O . GLU A 1 99 ? 18.795 -0.835 -13.605 1.00 92.81 99 GLU A O 1
ATOM 837 N N . ARG A 1 100 ? 17.661 -0.481 -11.701 1.00 95.25 100 ARG A N 1
ATOM 838 C CA . ARG A 1 100 ? 16.360 -0.415 -12.364 1.00 95.25 100 ARG A CA 1
ATOM 839 C C . ARG A 1 100 ? 16.255 0.761 -13.335 1.00 95.25 100 ARG A C 1
ATOM 841 O O . ARG A 1 100 ? 15.714 0.600 -14.427 1.00 95.25 100 ARG A O 1
ATOM 848 N N . MET A 1 101 ? 16.810 1.920 -12.989 1.00 94.19 101 MET A N 1
ATOM 849 C CA . MET A 1 101 ? 16.881 3.066 -13.899 1.00 94.19 101 MET A CA 1
ATOM 850 C C . MET A 1 101 ? 17.697 2.754 -15.156 1.00 94.19 101 MET A C 1
ATOM 852 O O . MET A 1 101 ? 17.269 3.094 -16.259 1.00 94.19 101 MET A O 1
ATOM 856 N N . ALA A 1 102 ? 18.842 2.081 -15.004 1.00 91.38 102 ALA A N 1
ATOM 857 C CA . ALA A 1 102 ? 19.686 1.688 -16.129 1.00 91.38 102 ALA A CA 1
ATOM 858 C C . ALA A 1 102 ? 18.949 0.752 -17.101 1.00 91.38 102 ALA A C 1
ATOM 860 O O . ALA A 1 102 ? 19.081 0.910 -18.316 1.00 91.38 102 ALA A O 1
ATOM 861 N N . GLN A 1 103 ? 18.126 -0.160 -16.574 1.00 92.00 103 GLN A N 1
ATOM 862 C CA . GLN A 1 103 ? 17.263 -1.031 -17.377 1.00 92.00 103 GLN A CA 1
ATOM 863 C C . GLN A 1 103 ? 16.186 -0.237 -18.128 1.00 92.00 103 GLN A C 1
ATOM 865 O O . GLN A 1 103 ? 16.037 -0.407 -19.335 1.00 92.00 103 GLN A O 1
ATOM 870 N N . ILE A 1 104 ? 15.457 0.653 -17.439 1.00 92.00 104 ILE A N 1
ATOM 871 C CA . ILE A 1 104 ? 14.376 1.461 -18.038 1.00 92.00 104 ILE A CA 1
ATOM 872 C C . ILE A 1 104 ? 14.916 2.334 -19.173 1.00 92.00 104 ILE A C 1
ATOM 874 O O . ILE A 1 104 ? 14.346 2.379 -20.260 1.00 92.00 104 ILE A O 1
ATOM 878 N N . ALA A 1 105 ? 16.046 2.994 -18.938 1.00 89.25 105 ALA A N 1
ATOM 879 C CA . ALA A 1 105 ? 16.663 3.890 -19.905 1.00 89.25 105 ALA A CA 1
ATOM 880 C C . ALA A 1 105 ? 17.574 3.171 -20.919 1.00 89.25 105 ALA A C 1
ATOM 882 O O . ALA A 1 105 ? 18.254 3.832 -21.705 1.00 89.25 105 ALA A O 1
ATOM 883 N N . SER A 1 106 ? 17.609 1.831 -20.897 1.00 89.31 106 SER A N 1
ATOM 884 C CA . SER A 1 106 ? 18.429 0.988 -21.780 1.00 89.31 106 SER A CA 1
ATOM 885 C C . SER A 1 106 ? 19.913 1.380 -21.811 1.00 89.31 106 SER A C 1
ATOM 887 O O . SER A 1 106 ? 20.591 1.227 -22.827 1.00 89.31 106 SER A O 1
ATOM 889 N N . TRP A 1 107 ? 20.452 1.870 -20.690 1.00 85.62 107 TRP A N 1
ATOM 890 C CA . TRP A 1 107 ? 21.854 2.293 -20.595 1.00 85.62 107 TRP A CA 1
ATOM 891 C C . TRP A 1 107 ? 22.837 1.142 -20.827 1.00 85.62 107 TRP A C 1
ATOM 893 O O . TRP A 1 107 ? 23.966 1.367 -21.256 1.00 85.62 107 TRP A O 1
ATOM 903 N N . GLU A 1 108 ? 22.406 -0.095 -20.590 1.00 81.44 108 GLU A N 1
ATOM 904 C CA . GLU A 1 108 ? 23.190 -1.309 -20.838 1.00 81.44 108 GLU A CA 1
ATOM 905 C C . GLU A 1 108 ? 23.478 -1.551 -22.326 1.00 81.44 108 GLU A C 1
ATOM 907 O O . GLU A 1 108 ? 24.452 -2.221 -22.661 1.00 81.44 108 GLU A O 1
ATOM 912 N N . GLN A 1 109 ? 22.661 -0.986 -23.219 1.00 87.75 109 GLN A N 1
ATOM 913 C CA . GLN A 1 109 ? 22.856 -1.076 -24.669 1.00 87.75 109 GLN A CA 1
ATOM 914 C C . GLN A 1 109 ? 23.824 -0.003 -25.195 1.00 87.75 109 GLN A C 1
ATOM 916 O O . GLN A 1 109 ? 24.215 -0.042 -26.361 1.00 87.75 109 GLN A O 1
ATOM 921 N N . MET A 1 110 ? 24.216 0.960 -24.354 1.00 88.75 110 MET A N 1
ATOM 922 C CA . MET A 1 110 ? 25.141 2.030 -24.719 1.00 88.75 110 MET A CA 1
ATOM 923 C C . MET A 1 110 ? 26.596 1.564 -24.633 1.00 88.75 110 MET A C 1
ATOM 925 O O . MET A 1 110 ? 26.955 0.666 -23.867 1.00 88.75 110 MET A O 1
ATOM 929 N N . ASP A 1 111 ? 27.482 2.234 -25.371 1.00 92.56 111 ASP A N 1
ATOM 930 C CA . ASP A 1 111 ? 28.914 2.038 -25.180 1.00 92.56 111 ASP A CA 1
ATOM 931 C C . ASP A 1 111 ? 29.345 2.455 -23.757 1.00 92.56 111 ASP A C 1
ATOM 933 O O . ASP A 1 111 ? 28.717 3.281 -23.086 1.00 92.56 111 ASP A O 1
ATOM 937 N N . LYS A 1 112 ? 30.467 1.897 -23.286 1.00 88.62 112 LYS A N 1
ATOM 938 C CA . LYS A 1 112 ? 30.937 2.088 -21.904 1.00 88.62 112 LYS A CA 1
ATOM 939 C C . LYS A 1 112 ? 31.155 3.556 -21.525 1.00 88.62 112 LYS A C 1
ATOM 941 O O . LYS A 1 112 ? 31.039 3.882 -20.344 1.00 88.62 112 LYS A O 1
ATOM 946 N N . ARG A 1 113 ? 31.527 4.426 -22.470 1.00 90.69 113 ARG A N 1
ATOM 947 C CA . ARG A 1 113 ? 31.784 5.844 -22.186 1.00 90.69 113 ARG A CA 1
ATOM 948 C C . ARG A 1 113 ? 30.463 6.580 -22.003 1.00 90.69 113 ARG A C 1
ATOM 950 O O . ARG A 1 113 ? 30.294 7.250 -20.986 1.00 90.69 113 ARG A O 1
ATOM 957 N N . THR A 1 114 ? 29.535 6.391 -22.934 1.00 87.19 114 THR A N 1
ATOM 958 C CA . THR A 1 114 ? 28.201 7.003 -22.903 1.00 87.19 114 THR A CA 1
ATOM 959 C C . THR A 1 114 ? 27.413 6.544 -21.678 1.00 87.19 114 THR A C 1
ATOM 961 O O . THR A 1 114 ? 26.897 7.378 -20.935 1.00 87.19 114 THR A O 1
ATOM 964 N N . HIS A 1 115 ? 27.441 5.246 -21.357 1.00 86.31 115 HIS A N 1
ATOM 965 C CA . HIS A 1 115 ? 26.823 4.724 -20.137 1.00 86.31 115 HIS A CA 1
ATOM 966 C C . HIS A 1 115 ? 27.364 5.412 -18.869 1.00 86.31 115 HIS A C 1
ATOM 968 O O . HIS A 1 115 ? 26.586 5.875 -18.032 1.00 86.31 115 HIS A O 1
ATOM 974 N N . ARG A 1 116 ? 28.693 5.542 -18.722 1.00 86.44 116 ARG A N 1
ATOM 975 C CA . ARG A 1 116 ? 29.288 6.226 -17.556 1.00 86.44 116 ARG A CA 1
ATOM 976 C C . ARG A 1 116 ? 28.861 7.687 -17.460 1.00 86.44 116 ARG A C 1
ATOM 978 O O . ARG A 1 116 ? 28.632 8.164 -16.353 1.00 86.44 116 ARG A O 1
ATOM 985 N N . GLN A 1 117 ? 28.760 8.380 -18.592 1.00 87.56 117 GLN A N 1
ATOM 986 C CA . GLN A 1 117 ? 28.332 9.773 -18.628 1.00 87.56 117 GLN A CA 1
ATOM 987 C C . GLN A 1 117 ? 26.875 9.918 -18.176 1.00 87.56 117 GLN A C 1
ATOM 989 O O . GLN A 1 117 ? 26.612 10.691 -17.257 1.00 87.56 117 GLN A O 1
ATOM 994 N N . HIS A 1 118 ? 25.949 9.136 -18.743 1.00 86.88 118 HIS A N 1
ATOM 995 C CA . HIS A 1 118 ? 24.539 9.161 -18.340 1.00 86.88 118 HIS A CA 1
ATOM 996 C C . HIS A 1 118 ? 24.361 8.809 -16.862 1.00 86.88 118 HIS A C 1
ATOM 998 O O . HIS A 1 118 ? 23.700 9.548 -16.133 1.00 86.88 118 HIS A O 1
ATOM 1004 N N . LYS A 1 119 ? 25.027 7.747 -16.391 1.00 86.00 119 LYS A N 1
ATOM 1005 C CA . LYS A 1 119 ? 24.999 7.356 -14.977 1.00 86.00 119 LYS A CA 1
ATOM 1006 C C . LYS A 1 119 ? 25.536 8.465 -14.070 1.00 86.00 119 LYS A C 1
ATOM 1008 O O . LYS A 1 119 ? 24.901 8.788 -13.074 1.00 86.00 119 LYS A O 1
ATOM 1013 N N . GLY A 1 120 ? 26.682 9.060 -14.405 1.00 87.69 120 GLY A N 1
ATOM 1014 C CA . GLY A 1 120 ? 27.285 10.135 -13.612 1.00 87.69 120 GLY A CA 1
ATOM 1015 C C . GLY A 1 120 ? 26.385 11.367 -13.517 1.00 87.69 120 GLY A C 1
ATOM 1016 O O . GLY A 1 120 ? 26.197 11.907 -12.430 1.00 87.69 120 GLY A O 1
ATOM 1017 N N . MET A 1 121 ? 25.774 11.764 -14.634 1.00 86.62 121 MET A N 1
ATOM 1018 C CA . MET A 1 121 ? 24.834 12.882 -14.660 1.00 86.62 121 MET A CA 1
ATOM 1019 C C . MET A 1 121 ? 23.573 12.590 -13.847 1.00 86.62 121 MET A C 1
ATOM 1021 O O . MET A 1 121 ? 23.213 13.398 -12.999 1.00 86.62 121 MET A O 1
ATOM 1025 N N . ALA A 1 122 ? 22.937 11.432 -14.051 1.00 87.25 122 ALA A N 1
ATOM 1026 C CA . ALA A 1 122 ? 21.733 11.054 -13.315 1.00 87.25 122 ALA A CA 1
ATOM 1027 C C . ALA A 1 122 ? 21.988 11.007 -11.801 1.00 87.25 122 ALA A C 1
ATOM 1029 O O . ALA A 1 122 ? 21.233 11.597 -11.030 1.00 87.25 122 ALA A O 1
ATOM 1030 N N . VAL A 1 123 ? 23.089 10.373 -11.379 1.00 87.06 123 VAL A N 1
ATOM 1031 C CA . VAL A 1 123 ? 23.470 10.275 -9.963 1.00 87.06 123 VAL A CA 1
ATOM 1032 C C . VAL A 1 123 ? 23.762 11.651 -9.365 1.00 87.06 123 VAL A C 1
ATOM 1034 O O . VAL A 1 123 ? 23.309 11.910 -8.254 1.00 87.06 123 VAL A O 1
ATOM 1037 N N . SER A 1 124 ? 24.464 12.542 -10.075 1.00 88.56 124 SER A N 1
ATOM 1038 C CA . SER A 1 124 ? 24.712 13.907 -9.583 1.00 88.56 124 SER A CA 1
ATOM 1039 C C . SER A 1 124 ? 23.408 14.685 -9.447 1.00 88.56 124 SER A C 1
ATOM 1041 O O . SER A 1 124 ? 23.104 15.190 -8.373 1.00 88.56 124 SER A O 1
ATOM 1043 N N . SER A 1 125 ? 22.594 14.731 -10.506 1.00 88.69 125 SER A N 1
ATOM 1044 C CA . SER A 1 125 ? 21.376 15.542 -10.532 1.00 88.69 125 SER A CA 1
ATOM 1045 C C . SER A 1 125 ? 20.344 15.078 -9.505 1.00 88.69 125 SER A C 1
ATOM 1047 O O . SER A 1 125 ? 19.808 15.892 -8.757 1.00 88.69 125 SER A O 1
ATOM 1049 N N . ILE A 1 126 ? 20.081 13.772 -9.430 1.00 91.94 126 ILE A N 1
ATOM 1050 C CA . ILE A 1 126 ? 19.126 13.220 -8.462 1.00 91.94 126 ILE A CA 1
ATOM 1051 C C . ILE A 1 126 ? 19.721 13.252 -7.055 1.00 91.94 126 ILE A C 1
ATOM 1053 O O . ILE A 1 126 ? 19.025 13.612 -6.109 1.00 91.94 126 ILE A O 1
ATOM 1057 N N . GLY A 1 127 ? 21.007 12.924 -6.910 1.00 90.25 127 GLY A N 1
ATOM 1058 C CA . GLY A 1 127 ? 21.713 12.990 -5.635 1.00 90.25 127 GLY A CA 1
ATOM 1059 C C . GLY A 1 127 ? 21.628 14.382 -5.017 1.00 90.25 127 GLY A C 1
ATOM 1060 O O . GLY A 1 127 ? 21.230 14.512 -3.868 1.00 90.25 127 GLY A O 1
ATOM 1061 N N . GLU A 1 128 ? 21.892 15.436 -5.788 1.00 89.94 128 GLU A N 1
ATOM 1062 C CA . GLU A 1 128 ? 21.752 16.822 -5.329 1.00 89.94 128 GLU A CA 1
ATOM 1063 C C . GLU A 1 128 ? 20.325 17.155 -4.871 1.00 89.94 128 GLU A C 1
ATOM 1065 O O . GLU A 1 128 ? 20.153 17.805 -3.836 1.00 89.94 128 GLU A O 1
ATOM 1070 N N . ILE A 1 129 ? 19.301 16.699 -5.604 1.00 91.69 129 ILE A N 1
ATOM 1071 C CA . ILE A 1 129 ? 17.893 16.897 -5.229 1.00 91.69 129 ILE A CA 1
ATOM 1072 C C . ILE A 1 129 ? 17.597 16.210 -3.892 1.00 91.69 129 ILE A C 1
ATOM 1074 O O . ILE A 1 129 ? 17.080 16.861 -2.981 1.00 91.69 129 ILE A O 1
ATOM 1078 N N . LEU A 1 130 ? 17.954 14.931 -3.748 1.00 92.81 130 LEU A N 1
ATOM 1079 C CA . LEU A 1 130 ? 17.688 14.142 -2.541 1.00 92.81 130 LEU A CA 1
ATOM 1080 C C . LEU A 1 130 ? 18.494 14.633 -1.329 1.00 92.81 130 LEU A C 1
ATOM 1082 O O . LEU A 1 130 ? 17.987 14.653 -0.207 1.00 92.81 130 LEU A O 1
ATOM 1086 N N . GLU A 1 131 ? 19.739 15.064 -1.533 1.00 91.50 131 GLU A N 1
ATOM 1087 C CA . GLU A 1 131 ? 20.593 15.590 -0.467 1.00 91.50 131 GLU A CA 1
ATOM 1088 C C . GLU A 1 131 ? 20.081 16.925 0.075 1.00 91.50 131 GLU A C 1
ATOM 1090 O O . GLU A 1 131 ? 20.062 17.120 1.292 1.00 91.50 131 GLU A O 1
ATOM 1095 N N . ARG A 1 132 ? 19.603 17.818 -0.801 1.00 92.31 132 ARG A N 1
ATOM 1096 C CA . ARG A 1 132 ? 18.964 19.077 -0.388 1.00 92.31 132 ARG A CA 1
ATOM 1097 C C . ARG A 1 132 ? 17.596 18.849 0.252 1.00 92.31 132 ARG A C 1
ATOM 1099 O O . ARG A 1 132 ? 17.207 19.596 1.144 1.00 92.31 132 ARG A O 1
ATOM 1106 N N . ASN A 1 133 ? 16.883 17.808 -0.171 1.00 93.44 133 ASN A N 1
ATOM 1107 C CA . ASN A 1 133 ? 15.513 17.518 0.240 1.00 93.44 133 ASN A CA 1
ATOM 1108 C C . ASN A 1 133 ? 15.428 16.145 0.911 1.00 93.44 133 ASN A C 1
ATOM 1110 O O . ASN A 1 133 ? 14.828 15.208 0.388 1.00 93.44 133 ASN A O 1
ATOM 1114 N N . LYS A 1 134 ? 16.007 16.021 2.111 1.00 92.69 134 LYS A N 1
ATOM 1115 C CA . LYS A 1 134 ? 16.115 14.734 2.825 1.00 92.69 134 LYS A CA 1
ATOM 1116 C C . LYS A 1 134 ? 14.781 14.017 3.068 1.00 92.69 134 LYS A C 1
ATOM 1118 O O . LYS A 1 134 ? 14.773 12.803 3.254 1.00 92.69 134 LYS A O 1
ATOM 1123 N N . TYR A 1 135 ? 13.661 14.739 3.065 1.00 91.88 135 TYR A N 1
ATOM 1124 C CA . TYR A 1 135 ? 12.327 14.150 3.186 1.00 91.88 135 TYR A CA 1
ATOM 1125 C C . TYR A 1 135 ? 11.953 13.266 1.983 1.00 91.88 135 TYR A C 1
ATOM 1127 O O . TYR A 1 135 ? 11.223 12.298 2.173 1.00 91.88 135 TYR A O 1
ATOM 1135 N N . LEU A 1 136 ? 12.516 13.514 0.790 1.00 94.69 136 LEU A N 1
ATOM 1136 C CA . LEU A 1 136 ? 12.285 12.716 -0.425 1.00 94.69 136 LEU A CA 1
ATOM 1137 C C . LEU A 1 136 ? 12.826 11.285 -0.318 1.00 94.69 136 LEU A C 1
ATOM 1139 O O . LEU A 1 136 ? 12.423 10.412 -1.078 1.00 94.69 136 LEU A O 1
ATOM 1143 N N . TYR A 1 137 ? 13.705 11.009 0.649 1.00 94.62 137 TYR A N 1
ATOM 1144 C CA . TYR A 1 137 ? 14.123 9.641 0.943 1.00 94.62 137 TYR A CA 1
ATOM 1145 C C . TYR A 1 137 ? 13.015 8.801 1.589 1.00 94.62 137 TYR A C 1
ATOM 1147 O O . TYR A 1 137 ? 13.198 7.595 1.734 1.00 94.62 137 TYR A O 1
ATOM 1155 N N . ARG A 1 138 ? 11.891 9.387 2.018 1.00 95.94 138 ARG A N 1
ATOM 1156 C CA . ARG A 1 138 ? 10.796 8.650 2.656 1.00 95.94 138 ARG A CA 1
ATOM 1157 C C . ARG A 1 138 ? 9.633 8.453 1.695 1.00 95.94 138 ARG A C 1
ATOM 1159 O O . ARG A 1 138 ? 9.033 9.419 1.244 1.00 95.94 138 ARG A O 1
ATOM 1166 N N . VAL A 1 139 ? 9.267 7.194 1.477 1.00 97.19 139 VAL A N 1
ATOM 1167 C CA . VAL A 1 139 ? 8.031 6.800 0.792 1.00 97.19 139 VAL A CA 1
ATOM 1168 C C . VAL A 1 139 ? 7.051 6.253 1.826 1.00 97.19 139 VAL A C 1
ATOM 1170 O O . VAL A 1 139 ? 7.402 5.375 2.621 1.00 97.19 139 VAL A O 1
ATOM 1173 N N . SER A 1 140 ? 5.830 6.786 1.829 1.00 97.00 140 SER A N 1
ATOM 1174 C CA . SER A 1 140 ? 4.738 6.326 2.691 1.00 97.00 140 SER A CA 1
ATOM 1175 C C . SER A 1 140 ? 3.874 5.327 1.932 1.00 97.00 140 SER A C 1
ATOM 1177 O O . SER A 1 140 ? 3.303 5.653 0.897 1.00 97.00 140 SER A O 1
ATOM 1179 N N . ILE A 1 141 ? 3.783 4.108 2.454 1.00 98.00 141 ILE A N 1
ATOM 1180 C CA . ILE A 1 141 ? 3.028 3.005 1.865 1.00 98.00 141 ILE A CA 1
ATOM 1181 C C . ILE A 1 141 ? 1.820 2.731 2.744 1.00 98.00 141 ILE A C 1
ATOM 1183 O O . ILE A 1 141 ? 1.975 2.447 3.933 1.00 98.00 141 ILE A O 1
ATOM 1187 N N . LEU A 1 142 ? 0.632 2.787 2.155 1.00 97.38 142 LEU A N 1
ATOM 1188 C CA . LEU A 1 142 ? -0.606 2.384 2.803 1.00 97.38 142 LEU A CA 1
ATOM 1189 C C . LEU A 1 142 ? -0.908 0.930 2.454 1.00 97.38 142 LEU A C 1
ATOM 1191 O O . LEU A 1 142 ? -0.875 0.553 1.284 1.00 97.38 142 LEU A O 1
ATOM 1195 N N . LEU A 1 143 ? -1.203 0.124 3.468 1.00 96.81 143 LEU A N 1
ATOM 1196 C CA . LEU A 1 143 ? -1.592 -1.274 3.345 1.00 96.81 143 LEU A CA 1
ATOM 1197 C C . LEU A 1 143 ? -2.918 -1.502 4.045 1.00 96.81 143 LEU A C 1
ATOM 1199 O O . LEU A 1 143 ? -3.046 -1.183 5.222 1.00 96.81 143 LEU A O 1
ATOM 1203 N N . GLN A 1 144 ? -3.862 -2.139 3.366 1.00 95.19 144 GLN A N 1
ATOM 1204 C CA . GLN A 1 144 ? -5.118 -2.564 3.970 1.00 95.19 144 GLN A CA 1
ATOM 1205 C C . GLN A 1 144 ? -5.264 -4.081 3.830 1.00 95.19 144 GLN A C 1
ATOM 1207 O O . GLN A 1 144 ? -5.474 -4.567 2.713 1.00 95.19 144 GLN A O 1
ATOM 1212 N N . PRO A 1 145 ? -5.129 -4.848 4.928 1.00 95.81 145 PRO A N 1
ATOM 1213 C CA . PRO A 1 145 ? -5.369 -6.281 4.892 1.00 95.81 145 PRO A CA 1
ATOM 1214 C C . PRO A 1 145 ? -6.845 -6.572 4.608 1.00 95.81 145 PRO A C 1
ATOM 1216 O O . PRO A 1 145 ? -7.737 -5.839 5.034 1.00 95.81 145 PRO A O 1
ATOM 1219 N N . PHE A 1 146 ? -7.106 -7.681 3.928 1.00 95.69 146 PHE A N 1
ATOM 1220 C CA . PHE A 1 146 ? -8.448 -8.202 3.714 1.00 95.69 146 PHE A CA 1
ATOM 1221 C C . PHE A 1 146 ? -8.460 -9.731 3.746 1.00 95.69 146 PHE A C 1
ATOM 1223 O O . PHE A 1 146 ? -7.474 -10.399 3.444 1.00 95.69 146 PHE A O 1
ATOM 1230 N N . SER A 1 147 ? -9.608 -10.303 4.100 1.00 95.38 147 SER A N 1
ATOM 1231 C CA . SER A 1 147 ? -9.780 -11.755 4.193 1.00 95.38 147 SER A CA 1
ATOM 1232 C C . SER A 1 147 ? -9.643 -12.437 2.830 1.00 95.38 147 SER A C 1
ATOM 1234 O O . SER A 1 147 ? -10.223 -11.975 1.848 1.00 95.38 147 SER A O 1
ATOM 1236 N N . GLY A 1 148 ? -8.997 -13.609 2.767 1.00 95.62 148 GLY A N 1
ATOM 1237 C CA . GLY A 1 148 ? -8.963 -14.436 1.550 1.00 95.62 148 GLY A CA 1
ATOM 1238 C C . GLY A 1 148 ? -10.356 -14.750 0.974 1.00 95.62 148 GLY A C 1
ATOM 1239 O O . GLY A 1 148 ? -10.500 -14.977 -0.224 1.00 95.62 148 GLY A O 1
ATOM 1240 N N . GLN A 1 149 ? -11.416 -14.654 1.788 1.00 95.81 149 GLN A N 1
ATOM 1241 C CA . GLN A 1 149 ? -12.809 -14.777 1.345 1.00 95.81 149 GLN A CA 1
ATOM 1242 C C . GLN A 1 149 ? -13.243 -13.704 0.332 1.00 95.81 149 GLN A C 1
ATOM 1244 O O . GLN A 1 149 ? -14.220 -13.924 -0.389 1.00 95.81 149 GLN A O 1
ATOM 1249 N N . CYS A 1 150 ? -12.544 -12.569 0.254 1.00 96.62 150 CYS A N 1
ATOM 1250 C CA . CYS A 1 150 ? -12.770 -11.528 -0.750 1.00 96.62 150 CYS A CA 1
ATOM 1251 C C . CYS A 1 150 ? -12.311 -11.950 -2.153 1.00 96.62 150 CYS A C 1
ATOM 1253 O O . CYS A 1 150 ? -12.717 -11.326 -3.130 1.00 96.62 150 CYS A O 1
ATOM 1255 N N . VAL A 1 151 ? -11.499 -13.005 -2.281 1.00 97.19 151 VAL A N 1
ATOM 1256 C CA . VAL A 1 151 ? -11.021 -13.518 -3.569 1.00 97.19 151 VAL A CA 1
ATOM 1257 C C . VAL A 1 151 ? -12.061 -14.470 -4.157 1.00 97.19 151 VAL A C 1
ATOM 1259 O O . VAL A 1 151 ? -12.276 -15.574 -3.651 1.00 97.19 151 VAL A O 1
ATOM 1262 N N . LYS A 1 152 ? -12.743 -14.035 -5.219 1.00 96.38 152 LYS A N 1
ATOM 1263 C CA . LYS A 1 152 ? -13.792 -14.798 -5.906 1.00 96.38 152 LYS A CA 1
ATOM 1264 C C . LYS A 1 152 ? -13.320 -15.261 -7.281 1.00 96.38 152 LYS A C 1
ATOM 1266 O O . LYS A 1 152 ? -12.191 -15.009 -7.695 1.00 96.38 152 LYS A O 1
ATOM 1271 N N . ASP A 1 153 ? -14.186 -15.993 -7.969 1.00 94.31 153 ASP A N 1
ATOM 1272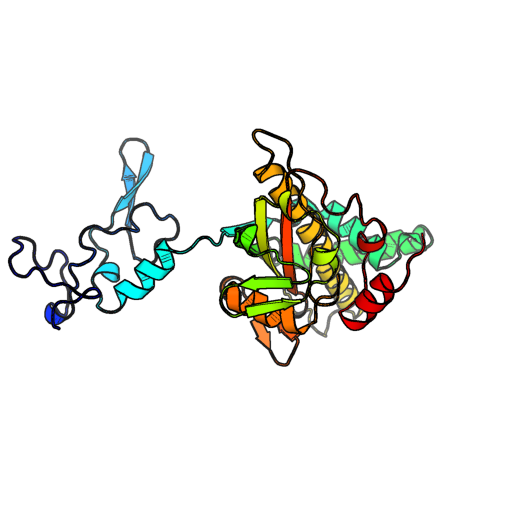 C CA . ASP A 1 153 ? -13.929 -16.466 -9.325 1.00 94.31 153 ASP A CA 1
ATOM 1273 C C . ASP A 1 153 ? -13.938 -15.296 -10.314 1.00 94.31 153 ASP A C 1
ATOM 1275 O O . ASP A 1 153 ? -14.996 -14.773 -10.648 1.00 94.31 153 ASP A O 1
ATOM 1279 N N . GLY A 1 154 ? -12.746 -14.840 -10.707 1.00 92.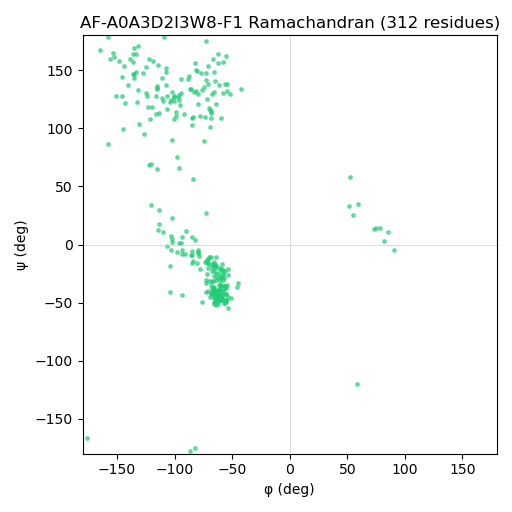25 154 GLY A N 1
ATOM 1280 C CA . GLY A 1 154 ? -12.543 -13.763 -11.682 1.00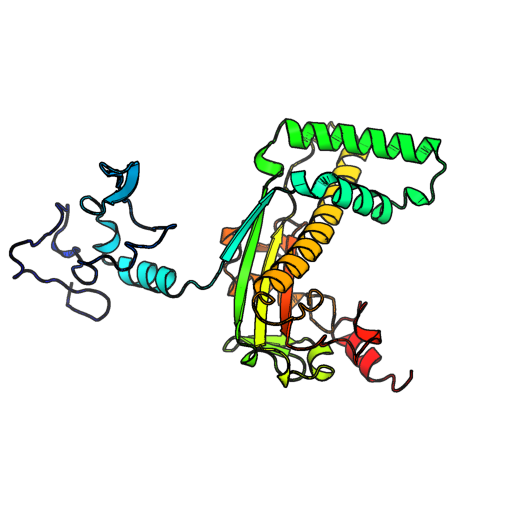 92.25 154 GLY A CA 1
ATOM 1281 C C . GLY A 1 154 ? -12.664 -12.336 -11.143 1.00 92.25 154 GLY A C 1
ATOM 1282 O O . GLY A 1 154 ? -12.563 -11.387 -11.920 1.00 92.25 154 GLY A O 1
ATOM 1283 N N . TYR A 1 155 ? -12.878 -12.143 -9.838 1.00 94.12 155 TYR A N 1
ATOM 1284 C CA . TYR A 1 155 ? -12.998 -10.809 -9.239 1.00 94.12 155 TYR A CA 1
ATOM 1285 C C . TYR A 1 155 ? -12.670 -10.789 -7.740 1.00 94.12 155 TYR A C 1
ATOM 1287 O O . TYR A 1 155 ? -12.753 -11.802 -7.045 1.00 94.12 155 TYR A O 1
ATOM 1295 N N . PHE A 1 156 ? -12.346 -9.605 -7.226 1.00 96.12 156 PHE A N 1
ATOM 1296 C CA . PHE A 1 156 ? -12.331 -9.315 -5.795 1.00 96.12 156 PHE A CA 1
ATOM 1297 C C . PHE A 1 156 ? -13.662 -8.700 -5.355 1.00 96.12 156 PHE A C 1
ATOM 1299 O O . PHE A 1 156 ? -14.243 -7.893 -6.085 1.00 96.12 156 PHE A O 1
ATOM 1306 N N . SER A 1 157 ? -14.136 -9.067 -4.164 1.00 95.75 157 SER A N 1
ATOM 1307 C CA . SER A 1 157 ? -15.397 -8.596 -3.580 1.00 95.75 157 SER A CA 1
ATOM 1308 C C . SER A 1 157 ? -15.148 -7.873 -2.258 1.00 95.75 157 SER A C 1
ATOM 1310 O O . SER A 1 157 ? -14.704 -8.495 -1.290 1.00 95.75 157 SER A O 1
ATOM 1312 N N . PHE A 1 158 ? -15.498 -6.590 -2.204 1.00 93.25 158 PHE A N 1
ATOM 1313 C CA . PHE A 1 158 ? -15.369 -5.732 -1.025 1.00 93.25 158 PHE A CA 1
ATOM 1314 C C . PHE A 1 158 ? -16.719 -5.077 -0.730 1.00 93.25 158 PHE A C 1
ATOM 1316 O O . PHE A 1 158 ? -17.085 -4.080 -1.341 1.00 93.25 158 PHE A O 1
ATOM 1323 N N . GLY A 1 159 ? -17.511 -5.677 0.162 1.00 87.19 159 GLY A N 1
ATOM 1324 C CA . GLY A 1 159 ? -18.898 -5.249 0.361 1.00 87.19 159 GLY A CA 1
ATOM 1325 C C . GLY A 1 159 ? -19.697 -5.344 -0.944 1.00 87.19 159 GLY A C 1
ATOM 1326 O O . GLY A 1 159 ? -19.797 -6.425 -1.527 1.00 87.19 159 GLY A O 1
ATOM 1327 N N . ASN A 1 160 ? -20.231 -4.211 -1.407 1.00 85.88 160 ASN A N 1
ATOM 1328 C CA . ASN A 1 160 ? -20.970 -4.113 -2.670 1.00 85.88 160 ASN A CA 1
ATOM 1329 C C . ASN A 1 160 ? -20.058 -3.939 -3.895 1.00 85.88 160 ASN A C 1
ATOM 1331 O O . ASN A 1 160 ? -20.510 -4.136 -5.026 1.00 85.88 160 ASN A O 1
ATOM 1335 N N . ASP A 1 161 ? -18.782 -3.611 -3.690 1.00 88.94 161 ASP A N 1
ATOM 1336 C CA . ASP A 1 161 ? -17.838 -3.393 -4.773 1.00 88.94 161 ASP A CA 1
ATOM 1337 C C . ASP A 1 161 ? -17.284 -4.705 -5.317 1.00 88.94 161 ASP A C 1
ATOM 1339 O O . ASP A 1 161 ? -16.813 -5.586 -4.590 1.00 88.94 161 ASP A O 1
ATOM 1343 N N . LYS A 1 162 ? -17.308 -4.804 -6.646 1.00 92.31 162 LYS A N 1
ATOM 1344 C CA . LYS A 1 162 ? -16.657 -5.867 -7.407 1.00 92.31 162 LYS A CA 1
ATOM 1345 C C . LYS A 1 162 ? -15.571 -5.264 -8.284 1.00 92.31 162 LYS A C 1
ATOM 1347 O O . LYS A 1 162 ? -15.833 -4.345 -9.066 1.00 92.31 162 LYS A O 1
ATOM 1352 N N . MET A 1 163 ? -14.367 -5.812 -8.175 1.00 92.94 163 MET A N 1
ATOM 1353 C CA . MET A 1 163 ? -13.226 -5.457 -9.016 1.00 92.94 163 MET A CA 1
ATOM 1354 C C . MET A 1 163 ? -12.815 -6.671 -9.836 1.00 92.94 163 MET A C 1
ATOM 1356 O O . MET A 1 163 ? -12.361 -7.668 -9.278 1.00 92.94 163 MET A O 1
ATOM 1360 N N . GLN A 1 164 ? -13.012 -6.600 -11.152 1.00 92.06 164 GLN A N 1
ATOM 1361 C CA . GLN A 1 164 ? -12.652 -7.683 -12.069 1.00 92.06 164 GLN A CA 1
ATOM 1362 C C . GLN A 1 164 ? -11.149 -7.938 -12.025 1.00 92.06 164 GLN A C 1
ATOM 1364 O O . GLN A 1 164 ? -10.375 -6.991 -11.998 1.00 92.06 164 GLN A O 1
ATOM 1369 N N . CYS A 1 165 ? -10.760 -9.209 -12.008 1.00 91.75 165 CYS A N 1
ATOM 1370 C CA . CYS A 1 165 ? -9.381 -9.680 -12.034 1.00 91.75 165 CYS A CA 1
ATOM 1371 C C . CYS A 1 165 ? -9.399 -11.128 -12.549 1.00 91.75 165 CYS A C 1
ATOM 1373 O O . CYS A 1 165 ? -9.519 -12.089 -11.787 1.00 91.75 165 CYS A O 1
ATOM 1375 N N . GLN A 1 166 ? -9.363 -11.285 -13.871 1.00 89.19 166 GLN A N 1
ATOM 1376 C CA . GLN A 1 166 ? -9.643 -12.560 -14.545 1.00 89.19 166 GLN A CA 1
ATOM 1377 C C . GLN A 1 166 ? -8.629 -13.661 -14.214 1.00 89.19 166 GLN A C 1
ATOM 1379 O O . GLN A 1 166 ? -8.970 -14.844 -14.237 1.00 89.19 166 GLN A O 1
ATOM 1384 N N . VAL A 1 167 ? -7.399 -13.297 -13.827 1.00 88.12 167 VAL A N 1
ATOM 1385 C CA . VAL A 1 167 ? -6.409 -14.276 -13.347 1.00 88.12 167 VAL A CA 1
ATOM 1386 C C . VAL A 1 167 ? -6.926 -15.086 -12.154 1.00 88.12 167 VAL A C 1
ATOM 1388 O O . VAL A 1 167 ? -6.564 -16.249 -12.006 1.00 88.12 167 VAL A O 1
ATOM 1391 N N . LEU A 1 168 ? -7.823 -14.525 -11.334 1.00 92.00 168 LEU A N 1
ATOM 1392 C CA . LEU A 1 168 ? -8.361 -15.205 -10.155 1.00 92.00 168 LEU A CA 1
ATOM 1393 C C . LEU A 1 168 ? -9.203 -16.438 -10.501 1.00 92.00 168 LEU A C 1
ATOM 1395 O O . LEU A 1 168 ? -9.374 -17.311 -9.648 1.00 92.00 168 LEU A O 1
ATOM 1399 N N . SER A 1 169 ? -9.707 -16.537 -11.734 1.00 90.38 169 SER A N 1
ATOM 1400 C CA . SER A 1 169 ? -10.389 -17.738 -12.233 1.00 90.38 169 SER A CA 1
ATOM 1401 C C . SER A 1 169 ? -9.428 -18.894 -12.525 1.00 90.38 169 SER A C 1
ATOM 1403 O O . SER A 1 169 ? -9.863 -20.031 -12.675 1.00 90.38 169 SER A O 1
ATOM 1405 N N . ARG A 1 170 ? -8.117 -18.620 -12.599 1.00 87.00 170 ARG A N 1
ATOM 1406 C CA . ARG A 1 170 ? -7.070 -19.589 -12.961 1.00 87.00 170 ARG A CA 1
ATOM 1407 C C . ARG A 1 170 ? -6.207 -20.050 -11.786 1.00 87.00 170 ARG A C 1
ATOM 1409 O O . ARG A 1 170 ? -5.317 -20.867 -11.993 1.00 87.00 170 ARG A O 1
ATOM 1416 N N . ILE A 1 171 ? -6.445 -19.540 -10.579 1.00 90.38 171 ILE A N 1
ATOM 1417 C CA . ILE A 1 171 ? -5.668 -19.894 -9.382 1.00 90.38 171 ILE A CA 1
ATOM 1418 C C . ILE A 1 171 ? -6.475 -20.788 -8.435 1.00 90.38 171 ILE A C 1
ATOM 1420 O O . ILE A 1 171 ? -7.698 -20.660 -8.332 1.00 90.38 171 ILE A O 1
ATOM 1424 N N . ASP A 1 172 ? -5.796 -21.639 -7.659 1.00 92.06 172 ASP A N 1
ATOM 1425 C CA . ASP A 1 172 ? -6.435 -22.331 -6.533 1.00 92.06 172 ASP A CA 1
ATOM 1426 C C . ASP A 1 172 ? -6.646 -21.363 -5.359 1.00 92.06 172 ASP A C 1
ATOM 1428 O O . ASP A 1 172 ? -5.822 -21.232 -4.451 1.00 92.06 172 ASP A O 1
ATOM 1432 N N . ARG A 1 173 ? -7.798 -20.688 -5.361 1.00 93.94 173 ARG A N 1
ATOM 1433 C CA . ARG A 1 173 ? -8.187 -19.698 -4.343 1.00 93.94 173 ARG A CA 1
ATOM 1434 C C . ARG A 1 173 ? -8.215 -20.259 -2.918 1.00 93.94 173 ARG A C 1
ATOM 1436 O O . ARG A 1 173 ? -8.071 -19.492 -1.974 1.00 93.94 173 ARG A O 1
ATOM 1443 N N . ARG A 1 174 ? -8.350 -21.581 -2.735 1.00 94.12 174 ARG A N 1
ATOM 1444 C CA . ARG A 1 174 ? -8.326 -22.221 -1.402 1.00 94.12 174 ARG A CA 1
ATOM 1445 C C . ARG A 1 174 ? -6.962 -22.098 -0.719 1.00 94.12 174 ARG A C 1
ATOM 1447 O O . ARG A 1 174 ? -6.874 -22.288 0.490 1.00 94.12 174 ARG A O 1
ATOM 1454 N N . GLN A 1 175 ? -5.909 -21.808 -1.484 1.00 95.00 175 GLN A N 1
ATOM 1455 C CA . GLN A 1 175 ? -4.567 -21.579 -0.953 1.00 95.00 175 GLN A CA 1
ATOM 1456 C C . GLN A 1 175 ? -4.383 -20.163 -0.397 1.00 95.00 175 GLN A C 1
ATOM 1458 O O . GLN A 1 175 ? -3.397 -19.939 0.303 1.00 95.00 175 GLN A O 1
ATOM 1463 N N . VAL A 1 176 ? -5.277 -19.218 -0.720 1.00 96.69 176 VAL A N 1
ATOM 1464 C CA . VAL A 1 176 ? -5.180 -17.815 -0.295 1.00 96.69 176 VAL A CA 1
ATOM 1465 C C . VAL A 1 176 ? -5.668 -17.680 1.143 1.00 96.69 176 VAL A C 1
ATOM 1467 O O . VAL A 1 176 ? -6.818 -17.981 1.454 1.00 96.69 176 VAL A O 1
ATOM 1470 N N . GLU A 1 177 ? -4.794 -17.197 2.020 1.00 95.38 177 GLU A N 1
ATOM 1471 C CA . GLU A 1 177 ? -5.103 -16.993 3.438 1.00 95.38 177 GLU A CA 1
ATOM 1472 C C . GLU A 1 177 ? -5.570 -15.558 3.698 1.00 95.38 177 GLU A C 1
ATOM 1474 O O . GLU A 1 177 ? -6.556 -15.325 4.397 1.00 95.38 177 GLU A O 1
ATOM 1479 N N . THR A 1 178 ? -4.887 -14.587 3.094 1.00 97.31 178 THR A N 1
ATOM 1480 C CA . THR A 1 178 ? -5.178 -13.159 3.236 1.00 97.31 178 THR A CA 1
ATOM 1481 C C . THR A 1 178 ? -4.711 -12.401 1.997 1.00 97.31 178 THR A C 1
ATOM 1483 O O . THR A 1 178 ? -3.933 -12.923 1.194 1.00 97.31 178 THR A O 1
ATOM 1486 N N . GLY A 1 179 ? -5.174 -11.171 1.831 1.00 97.62 179 GLY A N 1
ATOM 1487 C CA . GLY A 1 179 ? -4.655 -10.253 0.831 1.00 97.62 179 GLY A CA 1
ATOM 1488 C C . GLY A 1 179 ? -4.432 -8.859 1.396 1.00 97.62 179 GLY A C 1
ATOM 1489 O O . GLY A 1 179 ? -4.830 -8.553 2.517 1.00 97.62 179 GLY A O 1
ATOM 1490 N N . TYR A 1 180 ? -3.760 -8.025 0.614 1.00 97.88 180 TYR A N 1
ATOM 1491 C CA . TYR A 1 180 ? -3.466 -6.638 0.942 1.00 97.88 180 TYR A CA 1
ATOM 1492 C C . TYR A 1 180 ? -3.799 -5.763 -0.252 1.00 97.88 180 TYR A C 1
ATOM 1494 O O . TYR A 1 180 ? -3.230 -5.969 -1.323 1.00 97.88 180 TYR A O 1
ATOM 1502 N N . LEU A 1 181 ? -4.675 -4.778 -0.064 1.00 97.31 181 LEU A N 1
ATOM 1503 C CA . LEU A 1 181 ? -4.654 -3.606 -0.928 1.00 97.31 181 LEU A CA 1
ATOM 1504 C C . LEU A 1 181 ? -3.425 -2.779 -0.543 1.00 97.31 181 LEU A C 1
ATOM 1506 O O . LEU A 1 181 ? -3.093 -2.685 0.643 1.00 97.31 181 LEU A O 1
ATOM 1510 N N . TYR A 1 182 ? -2.743 -2.200 -1.524 1.00 97.75 182 TYR A N 1
ATOM 1511 C CA . TYR A 1 182 ? -1.632 -1.287 -1.286 1.00 97.75 182 TYR A CA 1
ATOM 1512 C C . TYR A 1 182 ? -1.752 -0.040 -2.156 1.00 97.75 182 TYR A C 1
ATOM 1514 O O . TYR A 1 182 ? -2.228 -0.118 -3.288 1.00 97.75 182 TYR A O 1
ATOM 1522 N N . ALA A 1 183 ? -1.264 1.088 -1.642 1.00 97.81 183 ALA A N 1
ATOM 1523 C CA . ALA A 1 183 ? -1.079 2.314 -2.406 1.00 97.81 183 ALA A CA 1
ATOM 1524 C C . ALA A 1 183 ? 0.162 3.072 -1.920 1.00 97.81 183 ALA A C 1
ATOM 1526 O O . ALA A 1 183 ? 0.476 3.048 -0.727 1.00 97.81 183 ALA A O 1
ATOM 1527 N N . PHE A 1 184 ? 0.875 3.717 -2.843 1.00 97.88 184 PHE A N 1
ATOM 1528 C CA . PHE A 1 184 ? 1.946 4.678 -2.554 1.00 97.88 184 PHE A CA 1
ATOM 1529 C C . PHE A 1 184 ? 2.290 5.505 -3.795 1.00 97.88 184 PHE A C 1
ATOM 1531 O O . PHE A 1 184 ? 1.905 5.154 -4.911 1.00 97.88 184 PHE A O 1
ATOM 1538 N N . HIS A 1 185 ? 3.050 6.580 -3.600 1.00 97.62 185 HIS A N 1
ATOM 1539 C CA . HIS A 1 185 ? 3.601 7.387 -4.682 1.00 97.62 185 HIS A CA 1
ATOM 1540 C C . HIS A 1 185 ? 5.121 7.517 -4.565 1.00 97.62 185 HIS A C 1
ATOM 1542 O O . HIS A 1 185 ? 5.692 7.409 -3.476 1.00 97.62 185 HIS A O 1
ATOM 1548 N N . ALA A 1 186 ? 5.787 7.718 -5.701 1.00 97.19 186 ALA A N 1
ATOM 1549 C CA . ALA A 1 186 ? 7.202 8.066 -5.737 1.00 97.19 186 ALA A CA 1
ATOM 1550 C C . ALA A 1 186 ? 7.423 9.469 -5.146 1.00 97.19 186 ALA A C 1
ATOM 1552 O O . ALA A 1 186 ? 6.485 10.271 -5.125 1.00 97.19 186 ALA A O 1
ATOM 1553 N N . PRO A 1 187 ? 8.648 9.810 -4.706 1.00 95.62 187 PRO A N 1
ATOM 1554 C CA . PRO A 1 187 ? 8.947 11.149 -4.212 1.00 95.62 187 PRO A CA 1
ATOM 1555 C C . PRO A 1 187 ? 8.521 12.225 -5.215 1.00 95.62 187 PRO A C 1
ATOM 1557 O O . PRO A 1 187 ? 8.849 12.146 -6.401 1.00 95.62 187 PRO A O 1
ATOM 1560 N N . GLU A 1 188 ? 7.775 13.218 -4.740 1.00 91.44 188 GLU A N 1
ATOM 1561 C CA . GLU A 1 188 ? 7.284 14.322 -5.559 1.00 91.44 188 GLU A CA 1
ATOM 1562 C C . GLU A 1 188 ? 8.223 15.517 -5.413 1.00 91.44 188 GLU A C 1
ATOM 1564 O O . GLU A 1 188 ? 8.518 15.969 -4.307 1.00 91.44 188 GLU A O 1
ATOM 1569 N N . TYR A 1 189 ? 8.733 15.995 -6.541 1.00 90.38 189 TYR A N 1
ATOM 1570 C CA . TYR A 1 189 ? 9.590 17.166 -6.606 1.00 90.38 189 TYR A CA 1
ATOM 1571 C C . TYR A 1 189 ? 9.390 17.829 -7.962 1.00 90.38 189 TYR A C 1
ATOM 1573 O O . TYR A 1 189 ? 9.495 17.173 -9.000 1.00 90.38 189 TYR A O 1
ATOM 1581 N N . GLU A 1 190 ? 9.107 19.126 -7.942 1.00 85.62 190 GLU A N 1
ATOM 1582 C CA . GLU A 1 190 ? 8.990 19.931 -9.148 1.00 85.62 190 GLU A CA 1
ATOM 1583 C C . GLU A 1 190 ? 10.388 20.384 -9.575 1.00 85.62 190 GLU A C 1
ATOM 1585 O O . GLU A 1 190 ? 11.062 21.173 -8.907 1.00 85.62 190 GLU A O 1
ATOM 1590 N N . VAL A 1 191 ? 10.871 19.819 -10.678 1.00 82.25 191 VAL A N 1
ATOM 1591 C CA . VAL A 1 191 ? 12.154 20.210 -11.257 1.00 82.25 191 VAL A CA 1
ATOM 1592 C C . VAL A 1 191 ? 11.948 21.523 -12.010 1.00 82.25 191 VAL A C 1
ATOM 1594 O O . VAL A 1 191 ? 11.310 21.522 -13.059 1.00 82.25 191 VAL A O 1
ATOM 1597 N N . GLU A 1 192 ? 12.512 22.615 -11.483 1.00 79.56 192 GLU A N 1
ATOM 1598 C CA . GLU A 1 192 ? 12.479 23.949 -12.107 1.00 79.56 192 GLU A CA 1
ATOM 1599 C C . GLU A 1 192 ? 12.725 23.888 -13.625 1.00 79.56 192 GLU A C 1
ATOM 1601 O O . GLU A 1 192 ? 13.690 23.262 -14.066 1.00 79.56 192 GLU A O 1
ATOM 1606 N N . GLU A 1 193 ? 11.906 24.591 -14.416 1.00 69.19 193 GLU A N 1
ATOM 1607 C CA . GLU A 1 193 ? 12.035 24.658 -15.886 1.00 69.19 193 GLU A CA 1
ATOM 1608 C C . GLU A 1 193 ? 13.403 25.187 -16.351 1.00 69.19 193 GLU A C 1
ATOM 1610 O O . GLU A 1 193 ? 13.855 24.890 -17.454 1.00 69.19 193 GLU A O 1
ATOM 1615 N N . SER A 1 194 ? 14.081 25.957 -15.493 1.00 67.38 194 SER A N 1
ATOM 1616 C CA . SER A 1 194 ? 15.436 26.473 -15.715 1.00 67.38 194 SER A CA 1
ATOM 1617 C C . SER A 1 194 ? 16.510 25.373 -15.715 1.00 67.38 194 SER A C 1
ATOM 1619 O O . SER A 1 194 ? 17.614 25.584 -16.226 1.00 67.38 194 SER A O 1
ATOM 1621 N N . LYS A 1 195 ? 16.220 24.198 -15.140 1.00 67.31 195 LYS A N 1
ATOM 1622 C CA . LYS A 1 195 ? 17.116 23.037 -15.150 1.00 67.31 195 LYS A CA 1
ATOM 1623 C C . LYS A 1 195 ? 16.999 22.300 -16.483 1.00 67.31 195 LYS A C 1
ATOM 1625 O O . LYS A 1 195 ? 15.951 22.258 -17.112 1.00 67.31 195 LYS A O 1
ATOM 1630 N N . ALA A 1 196 ? 18.098 21.679 -16.913 1.00 77.19 196 ALA A N 1
ATOM 1631 C CA . ALA A 1 196 ? 18.154 20.964 -18.187 1.00 77.19 196 ALA A CA 1
ATOM 1632 C C . ALA A 1 196 ? 17.043 19.898 -18.304 1.00 77.19 196 ALA A C 1
ATOM 1634 O O . ALA A 1 196 ? 16.843 19.125 -17.367 1.00 77.19 196 ALA A O 1
ATOM 1635 N N . LEU A 1 197 ? 16.412 19.785 -19.484 1.00 85.50 197 LEU A N 1
ATOM 1636 C CA . LEU A 1 197 ? 15.436 18.732 -19.845 1.00 85.50 197 LEU A CA 1
ATOM 1637 C C . LEU A 1 197 ? 15.893 17.324 -19.432 1.00 85.50 197 LEU A C 1
ATOM 1639 O O . LEU A 1 197 ? 15.106 16.462 -19.055 1.00 85.50 197 LEU A O 1
ATOM 1643 N N . LEU A 1 198 ? 17.203 17.099 -19.470 1.00 86.69 198 LEU A N 1
ATOM 1644 C CA . LEU A 1 198 ? 17.818 15.839 -19.093 1.00 86.69 198 LEU A CA 1
ATOM 1645 C C . LEU A 1 198 ? 17.674 15.516 -17.590 1.00 86.69 198 LEU A C 1
ATOM 1647 O O . LEU A 1 198 ? 17.550 14.351 -17.229 1.00 86.69 198 LEU A O 1
ATOM 1651 N N . THR A 1 199 ? 17.636 16.526 -16.716 1.00 88.38 199 THR A N 1
ATOM 1652 C CA . THR A 1 199 ? 17.356 16.356 -15.281 1.00 88.38 199 THR A CA 1
ATOM 1653 C C . THR A 1 199 ? 15.910 15.939 -15.046 1.00 88.38 199 THR A C 1
ATOM 1655 O O . THR A 1 199 ? 15.672 15.046 -14.237 1.00 88.38 199 THR A O 1
ATOM 1658 N N . GLN A 1 200 ? 14.959 16.549 -15.763 1.00 89.38 200 GLN A N 1
ATOM 1659 C CA . GLN A 1 200 ? 13.543 16.163 -15.706 1.00 89.38 200 GLN A CA 1
ATOM 1660 C C . GLN A 1 200 ? 13.374 14.702 -16.140 1.00 89.38 200 GLN A C 1
ATOM 1662 O O . GLN A 1 200 ? 12.815 13.900 -15.397 1.00 89.38 200 GLN A O 1
ATOM 1667 N N . TYR A 1 201 ? 13.986 14.326 -17.265 1.00 91.31 201 TYR A N 1
ATOM 1668 C CA . TYR A 1 201 ? 14.013 12.946 -17.753 1.00 91.31 201 TYR A CA 1
ATOM 1669 C C . TYR A 1 201 ? 14.568 11.950 -16.719 1.00 91.31 201 TYR A C 1
ATOM 1671 O O . TYR A 1 201 ? 13.956 10.916 -16.451 1.00 91.31 201 TYR A O 1
ATOM 1679 N N . TYR A 1 202 ? 15.718 12.247 -16.099 1.00 92.81 202 TYR A N 1
ATOM 1680 C CA . TYR A 1 202 ? 16.278 11.360 -15.075 1.00 92.81 202 TYR A CA 1
ATOM 1681 C C . TYR A 1 202 ? 15.406 11.279 -13.826 1.00 92.81 202 TYR A C 1
ATOM 1683 O O . TYR A 1 202 ? 15.307 10.202 -13.238 1.00 92.81 202 TYR A O 1
ATOM 1691 N N . TRP A 1 203 ? 14.776 12.384 -13.428 1.00 93.69 203 TRP A N 1
ATOM 1692 C CA . TRP A 1 203 ? 13.868 12.405 -12.289 1.00 93.69 203 TRP A CA 1
ATOM 1693 C C . TRP A 1 203 ? 12.637 11.522 -12.527 1.00 93.69 203 TRP A C 1
ATOM 1695 O O . TRP A 1 203 ? 12.301 10.710 -11.668 1.00 93.69 203 TRP A O 1
ATOM 1705 N N . GLU A 1 204 ? 12.027 11.583 -13.711 1.00 93.38 204 GLU A N 1
ATOM 1706 C CA . GLU A 1 204 ? 10.903 10.708 -14.066 1.00 93.38 204 GLU A CA 1
ATOM 1707 C C . GLU A 1 204 ? 11.309 9.228 -14.075 1.00 93.38 204 GLU A C 1
ATOM 1709 O O . GLU A 1 204 ? 10.618 8.386 -13.498 1.00 93.38 204 GLU A O 1
ATOM 1714 N N . ILE A 1 205 ? 12.468 8.893 -14.655 1.00 94.56 205 ILE A N 1
ATOM 1715 C CA . ILE A 1 205 ? 12.985 7.515 -14.632 1.00 94.56 205 ILE A CA 1
ATOM 1716 C C . ILE A 1 205 ? 13.257 7.049 -13.202 1.00 94.56 205 ILE A C 1
ATOM 1718 O O . ILE A 1 205 ? 12.972 5.898 -12.868 1.00 94.56 205 ILE A O 1
ATOM 1722 N N . PHE A 1 206 ? 13.777 7.928 -12.346 1.00 96.25 206 PHE A N 1
ATOM 1723 C CA . PHE A 1 206 ? 13.965 7.638 -10.930 1.00 96.25 206 PHE A CA 1
ATOM 1724 C C . PHE A 1 206 ? 12.638 7.351 -10.234 1.00 96.25 206 PHE A C 1
ATOM 1726 O O . PHE A 1 206 ? 12.553 6.379 -9.485 1.00 96.25 206 PHE A O 1
ATOM 1733 N N . GLN A 1 207 ? 11.594 8.136 -10.505 1.00 96.69 207 GLN A N 1
ATOM 1734 C CA . GLN A 1 207 ? 10.269 7.898 -9.942 1.00 96.69 207 GLN A CA 1
ATOM 1735 C C . GLN A 1 207 ? 9.713 6.539 -10.389 1.00 96.69 207 GLN A C 1
ATOM 1737 O O . GLN A 1 207 ? 9.287 5.757 -9.541 1.00 96.69 207 GLN A O 1
ATOM 1742 N N . ILE A 1 208 ? 9.799 6.197 -11.679 1.00 95.88 208 ILE A N 1
ATOM 1743 C CA . ILE A 1 208 ? 9.351 4.893 -12.202 1.00 95.88 208 ILE A CA 1
ATOM 1744 C C . ILE A 1 208 ? 10.147 3.743 -11.566 1.00 95.88 208 ILE A C 1
ATOM 1746 O O . ILE A 1 208 ? 9.565 2.772 -11.077 1.00 95.88 208 ILE A O 1
ATOM 1750 N N . ALA A 1 209 ? 11.476 3.861 -11.516 1.00 97.19 209 ALA A N 1
ATOM 1751 C CA . ALA A 1 209 ? 12.341 2.868 -10.886 1.00 97.19 209 ALA A CA 1
ATOM 1752 C C . ALA A 1 209 ? 12.038 2.708 -9.390 1.00 97.19 209 ALA A C 1
ATOM 1754 O O . ALA A 1 209 ? 12.003 1.589 -8.882 1.00 97.19 209 ALA A O 1
ATOM 1755 N N . CYS A 1 210 ? 11.775 3.812 -8.689 1.00 97.69 210 CYS A N 1
ATOM 1756 C CA . CYS A 1 210 ? 11.378 3.811 -7.288 1.00 97.69 210 CYS A CA 1
ATOM 1757 C C . CYS A 1 210 ? 10.071 3.034 -7.089 1.00 97.69 210 CYS A C 1
ATOM 1759 O O . CYS A 1 210 ? 10.022 2.157 -6.229 1.00 97.69 210 CYS A O 1
ATOM 1761 N N . LEU A 1 211 ? 9.047 3.282 -7.914 1.00 97.00 211 LEU A N 1
ATOM 1762 C CA . LEU A 1 211 ? 7.780 2.546 -7.853 1.00 97.00 211 LEU A CA 1
ATOM 1763 C C . LEU A 1 211 ? 7.982 1.038 -8.029 1.00 97.00 211 LEU A C 1
ATOM 1765 O O . LEU A 1 211 ? 7.462 0.251 -7.236 1.00 97.00 211 LEU A O 1
ATOM 1769 N N . ASP A 1 212 ? 8.770 0.631 -9.024 1.00 96.12 212 ASP A N 1
ATOM 1770 C CA . ASP A 1 212 ? 9.065 -0.780 -9.284 1.00 96.12 212 ASP A CA 1
ATOM 1771 C C . ASP A 1 212 ? 9.802 -1.447 -8.118 1.00 96.12 212 ASP A C 1
ATOM 1773 O O . ASP A 1 212 ? 9.391 -2.513 -7.649 1.00 96.12 212 ASP A O 1
ATOM 1777 N N . VAL A 1 213 ? 10.860 -0.807 -7.616 1.00 98.06 213 VAL A N 1
ATOM 1778 C CA . VAL A 1 213 ? 11.695 -1.355 -6.540 1.00 98.06 213 VAL A CA 1
ATOM 1779 C C . VAL A 1 213 ? 10.940 -1.405 -5.215 1.00 98.06 213 VAL A C 1
ATOM 1781 O O . VAL A 1 213 ? 11.021 -2.405 -4.504 1.00 98.06 213 VAL A O 1
ATOM 1784 N N . VAL A 1 214 ? 10.170 -0.369 -4.876 1.00 98.12 214 VAL A N 1
ATOM 1785 C CA . VAL A 1 214 ? 9.366 -0.348 -3.643 1.00 98.12 214 VAL A CA 1
ATOM 1786 C C . VAL A 1 214 ? 8.259 -1.398 -3.697 1.00 98.12 214 VAL A C 1
ATOM 1788 O O . VAL A 1 214 ? 7.994 -2.058 -2.693 1.00 98.12 214 VAL A O 1
ATOM 1791 N N . ARG A 1 215 ? 7.643 -1.607 -4.865 1.00 96.88 215 ARG A N 1
ATOM 1792 C CA . ARG A 1 215 ? 6.633 -2.650 -5.064 1.00 96.88 215 ARG A CA 1
ATOM 1793 C C . ARG A 1 215 ? 7.220 -4.039 -4.815 1.00 96.88 215 ARG A C 1
ATOM 1795 O O . ARG A 1 215 ? 6.633 -4.800 -4.049 1.00 96.88 215 ARG A O 1
ATOM 1802 N N . GLU A 1 216 ? 8.383 -4.345 -5.385 1.00 96.56 216 GLU A N 1
ATOM 1803 C CA . GLU A 1 216 ? 9.070 -5.622 -5.154 1.00 96.56 216 GLU A CA 1
ATOM 1804 C C . GLU A 1 216 ? 9.515 -5.777 -3.690 1.00 96.56 216 GLU A C 1
ATOM 1806 O O . GLU A 1 216 ? 9.228 -6.793 -3.058 1.00 96.56 216 GLU A O 1
ATOM 1811 N N . TRP A 1 217 ? 10.104 -4.733 -3.098 1.00 98.00 217 TRP A N 1
ATOM 1812 C CA . TRP A 1 217 ? 10.466 -4.724 -1.678 1.00 98.00 217 TRP A CA 1
ATOM 1813 C C . TRP A 1 217 ? 9.260 -5.023 -0.779 1.00 98.00 217 TRP A C 1
ATOM 1815 O O . TRP A 1 217 ? 9.361 -5.804 0.172 1.00 98.00 217 TRP A O 1
ATOM 1825 N N . LEU A 1 218 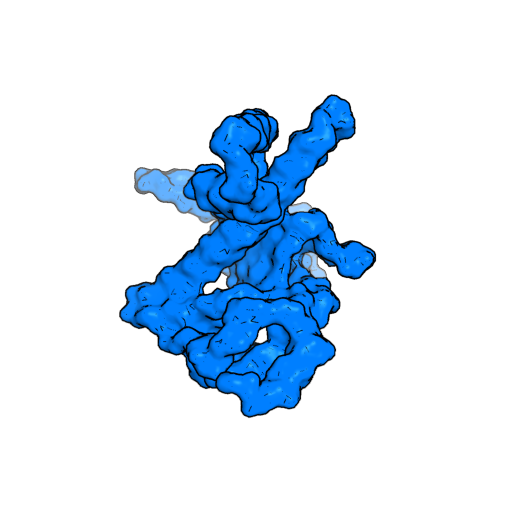? 8.103 -4.436 -1.096 1.00 97.88 218 LEU A N 1
ATOM 1826 C CA . LEU A 1 218 ? 6.859 -4.652 -0.370 1.00 97.88 218 LEU A CA 1
ATOM 1827 C C . LEU A 1 218 ? 6.361 -6.096 -0.515 1.00 97.88 218 LEU A C 1
ATOM 1829 O O . LEU A 1 218 ? 5.933 -6.689 0.478 1.00 97.88 218 LEU A O 1
ATOM 1833 N N . ARG A 1 219 ? 6.465 -6.689 -1.714 1.00 97.38 219 ARG A N 1
ATOM 1834 C CA . ARG A 1 219 ? 6.139 -8.106 -1.944 1.00 97.38 219 ARG A CA 1
ATOM 1835 C C . ARG A 1 219 ? 6.952 -9.002 -1.016 1.00 97.38 219 ARG A C 1
ATOM 1837 O O . ARG A 1 219 ? 6.387 -9.843 -0.313 1.00 97.38 219 ARG A O 1
ATOM 1844 N N . GLU A 1 220 ? 8.267 -8.799 -0.975 1.00 97.06 220 GLU A N 1
ATOM 1845 C CA . GLU A 1 220 ? 9.149 -9.579 -0.111 1.00 97.06 220 GLU A CA 1
ATOM 1846 C C . GLU A 1 220 ? 8.896 -9.325 1.377 1.00 97.06 220 GLU A C 1
ATOM 1848 O O . GLU A 1 220 ? 8.942 -10.257 2.182 1.00 97.06 220 GLU A O 1
ATOM 1853 N N . TYR A 1 221 ? 8.633 -8.071 1.758 1.00 96.69 221 TYR A N 1
ATOM 1854 C CA . TYR A 1 221 ? 8.283 -7.707 3.128 1.00 96.69 221 TYR A CA 1
ATOM 1855 C C . TYR A 1 221 ? 7.052 -8.484 3.594 1.00 96.69 221 TYR A C 1
ATOM 1857 O O . TYR A 1 221 ? 7.103 -9.130 4.642 1.00 96.69 221 TYR A O 1
ATOM 1865 N N . LEU A 1 222 ? 5.979 -8.484 2.798 1.00 97.44 222 LEU A N 1
ATOM 1866 C CA . LEU A 1 222 ? 4.759 -9.221 3.113 1.00 97.44 222 LEU A CA 1
ATOM 1867 C C . LEU A 1 222 ? 5.014 -10.732 3.155 1.00 97.44 222 LEU A C 1
ATOM 1869 O O . LEU A 1 222 ? 4.556 -11.402 4.079 1.00 97.44 222 LEU A O 1
ATOM 1873 N N . GLN A 1 223 ? 5.807 -11.274 2.226 1.00 97.38 223 GLN A N 1
ATOM 1874 C CA . GLN A 1 223 ? 6.170 -12.691 2.257 1.00 97.38 223 GLN A CA 1
ATOM 1875 C C . GLN A 1 223 ? 6.903 -13.068 3.550 1.00 97.38 223 GLN A C 1
ATOM 1877 O O . GLN A 1 223 ? 6.542 -14.053 4.193 1.00 97.38 223 GLN A O 1
ATOM 1882 N N . ARG A 1 224 ? 7.906 -12.277 3.957 1.00 96.38 224 ARG A N 1
ATOM 1883 C CA . ARG A 1 224 ? 8.653 -12.491 5.207 1.00 96.38 224 ARG A CA 1
ATOM 1884 C C . ARG A 1 224 ? 7.743 -12.370 6.427 1.00 96.38 224 ARG A C 1
ATOM 1886 O O . ARG A 1 224 ? 7.791 -13.236 7.293 1.00 96.38 224 ARG A O 1
ATOM 1893 N N . LYS A 1 225 ? 6.882 -11.345 6.465 1.00 92.50 225 LYS A N 1
ATOM 1894 C CA . LYS A 1 225 ? 5.921 -11.099 7.554 1.00 92.50 225 LYS A CA 1
ATOM 1895 C C . LYS A 1 225 ? 5.010 -12.302 7.805 1.00 92.50 225 LYS A C 1
ATOM 1897 O O . LYS A 1 225 ? 4.713 -12.605 8.953 1.00 92.50 225 LYS A O 1
ATOM 1902 N N . HIS A 1 226 ? 4.596 -12.995 6.747 1.00 95.06 226 HIS A N 1
ATOM 1903 C CA . HIS A 1 226 ? 3.708 -14.158 6.841 1.00 95.06 226 HIS A CA 1
ATOM 1904 C C . HIS A 1 226 ? 4.435 -15.504 6.905 1.00 95.06 226 HIS A C 1
ATOM 1906 O O . HIS A 1 226 ? 3.789 -16.525 7.106 1.00 95.06 226 HIS A O 1
ATOM 1912 N N . SER A 1 227 ? 5.765 -15.521 6.781 1.00 93.75 227 SER A N 1
ATOM 1913 C CA . SER A 1 227 ? 6.566 -16.755 6.774 1.00 93.75 227 SER A CA 1
ATOM 1914 C C . SER A 1 227 ? 7.279 -17.048 8.100 1.00 93.75 227 SER A C 1
ATOM 1916 O O . SER A 1 227 ? 8.298 -17.734 8.105 1.00 93.75 227 SER A O 1
ATOM 1918 N N . VAL A 1 228 ? 6.787 -16.509 9.223 1.00 84.88 228 VAL A N 1
ATOM 1919 C CA . VAL A 1 228 ? 7.458 -16.623 10.535 1.00 84.88 228 VAL A CA 1
ATOM 1920 C C . VAL A 1 228 ? 7.553 -18.075 11.008 1.00 84.88 228 VAL A C 1
ATOM 1922 O O . VAL A 1 228 ? 8.608 -18.496 11.473 1.00 84.88 228 VAL A O 1
ATOM 1925 N N . TYR A 1 229 ? 6.461 -18.834 10.890 1.00 85.31 229 TYR A N 1
ATOM 1926 C CA . TYR A 1 229 ? 6.387 -20.223 11.363 1.00 85.31 229 TYR A CA 1
ATOM 1927 C C . TYR A 1 229 ? 6.464 -21.237 10.225 1.00 85.31 229 TYR A C 1
ATOM 1929 O O . TYR A 1 229 ? 7.140 -22.255 10.328 1.00 85.31 229 TYR A O 1
ATOM 1937 N N . GLU A 1 230 ? 5.783 -20.947 9.122 1.00 93.06 230 GLU A N 1
ATOM 1938 C CA . GLU A 1 230 ? 5.748 -21.787 7.934 1.00 93.06 230 GLU A CA 1
ATOM 1939 C C . GLU A 1 230 ? 5.913 -20.910 6.705 1.00 93.06 230 GLU A C 1
ATOM 1941 O O . GLU A 1 230 ? 5.403 -19.794 6.670 1.00 93.06 230 GLU A O 1
ATOM 1946 N N . LYS A 1 231 ? 6.568 -21.428 5.663 1.00 96.19 231 LYS A N 1
ATOM 1947 C CA . LYS A 1 231 ? 6.718 -20.690 4.410 1.00 96.19 231 LYS A CA 1
ATOM 1948 C C . LYS A 1 231 ? 5.344 -20.322 3.839 1.00 96.19 231 LYS A C 1
ATOM 1950 O O . LYS A 1 231 ? 4.471 -21.179 3.680 1.00 96.19 231 LYS A O 1
ATOM 1955 N N . ARG A 1 232 ? 5.189 -19.049 3.489 1.00 97.25 232 ARG A N 1
ATOM 1956 C CA . ARG A 1 232 ? 4.083 -18.512 2.697 1.00 97.25 232 ARG A CA 1
ATOM 1957 C C . ARG A 1 232 ? 4.632 -17.829 1.454 1.00 97.25 232 ARG A C 1
ATOM 1959 O O . ARG A 1 232 ? 5.812 -17.489 1.384 1.00 97.25 232 ARG A O 1
ATOM 1966 N N . PHE A 1 233 ? 3.771 -17.666 0.461 1.00 97.19 233 PHE A N 1
ATOM 1967 C CA . PHE A 1 233 ? 4.090 -17.036 -0.812 1.00 97.19 233 PHE A CA 1
ATOM 1968 C C . PHE A 1 233 ? 3.287 -15.752 -0.946 1.00 97.19 233 PHE A C 1
ATOM 1970 O O . PHE A 1 233 ? 2.085 -15.742 -0.668 1.00 97.19 233 PHE A O 1
ATOM 1977 N N . CYS A 1 234 ? 3.956 -14.685 -1.372 1.00 97.44 234 CYS A N 1
ATOM 1978 C CA . CYS A 1 234 ? 3.307 -13.444 -1.768 1.00 97.44 234 CYS A CA 1
ATOM 1979 C C . CYS A 1 234 ? 3.225 -13.404 -3.295 1.00 97.44 234 CYS A C 1
ATOM 1981 O O . CYS A 1 234 ? 4.235 -13.596 -3.974 1.00 97.44 234 CYS A O 1
ATOM 1983 N N . SER A 1 235 ? 2.027 -13.189 -3.836 1.00 95.25 235 SER A N 1
ATOM 1984 C CA . SER A 1 235 ? 1.818 -13.079 -5.280 1.00 95.25 235 SER A CA 1
ATOM 1985 C C . SER A 1 235 ? 2.585 -11.893 -5.877 1.00 95.25 235 SER A C 1
ATOM 1987 O O . SER A 1 235 ? 2.946 -10.961 -5.156 1.00 95.25 235 SER A O 1
ATOM 1989 N N . PRO A 1 236 ? 2.774 -11.834 -7.206 1.00 91.88 236 PRO A N 1
ATOM 1990 C CA . PRO A 1 236 ? 3.010 -10.561 -7.876 1.00 91.88 236 PRO A CA 1
ATOM 1991 C C . PRO A 1 236 ? 1.889 -9.557 -7.575 1.00 91.88 236 PRO A C 1
ATOM 1993 O O . PRO A 1 236 ? 0.795 -9.932 -7.140 1.00 91.88 236 PRO A O 1
ATOM 1996 N N . ALA A 1 237 ? 2.164 -8.280 -7.823 1.00 91.50 237 ALA A N 1
ATOM 1997 C CA . ALA A 1 237 ? 1.168 -7.233 -7.668 1.00 91.50 237 ALA A CA 1
ATOM 1998 C C . ALA A 1 237 ? 0.104 -7.349 -8.764 1.00 91.50 237 ALA A C 1
ATOM 2000 O O . ALA A 1 237 ? 0.406 -7.172 -9.947 1.00 91.50 237 ALA A O 1
ATOM 2001 N N . PHE A 1 238 ? -1.142 -7.594 -8.371 1.00 91.69 238 PHE A N 1
ATOM 2002 C CA . PHE A 1 238 ? -2.290 -7.426 -9.254 1.00 91.69 238 PHE A CA 1
ATOM 2003 C C . PHE A 1 238 ? -2.692 -5.955 -9.242 1.00 91.69 238 PHE A C 1
ATOM 2005 O O . PHE A 1 238 ? -2.797 -5.350 -8.180 1.00 91.69 238 PHE A O 1
ATOM 2012 N N . GLY A 1 239 ? -2.890 -5.347 -10.404 1.00 85.25 239 GLY A N 1
ATOM 2013 C CA . GLY A 1 239 ? -3.181 -3.922 -10.486 1.00 85.25 239 GLY A CA 1
ATOM 2014 C C . GLY A 1 239 ? -3.986 -3.580 -11.723 1.00 85.25 239 GLY A C 1
ATOM 2015 O O . GLY A 1 239 ? -4.038 -4.349 -12.684 1.00 85.25 239 GLY A O 1
ATOM 2016 N N . ALA A 1 240 ? -4.612 -2.410 -11.679 1.00 85.19 240 ALA A N 1
ATOM 2017 C CA . ALA A 1 240 ? -5.405 -1.877 -12.772 1.00 85.19 240 ALA A CA 1
ATOM 2018 C C . ALA A 1 240 ? -4.572 -1.832 -14.067 1.00 85.19 240 ALA A C 1
ATOM 2020 O O . ALA A 1 240 ? -3.425 -1.384 -14.052 1.00 85.19 240 ALA A O 1
ATOM 2021 N N . GLY A 1 241 ? -5.125 -2.317 -15.180 1.00 80.69 241 GLY A N 1
ATOM 2022 C CA . GLY A 1 241 ? -4.399 -2.402 -16.451 1.00 80.69 241 GLY A CA 1
ATOM 2023 C C . GLY A 1 241 ? -3.648 -3.723 -16.684 1.00 80.69 241 GLY A C 1
ATOM 2024 O O . GLY A 1 241 ? -3.128 -3.925 -17.779 1.00 80.69 241 GLY A O 1
ATOM 2025 N N . PHE A 1 242 ? -3.634 -4.633 -15.707 1.00 84.31 242 PHE A N 1
ATOM 2026 C CA . PHE A 1 242 ? -2.981 -5.944 -15.780 1.00 84.31 242 PHE A CA 1
ATOM 2027 C C . PHE A 1 242 ? -3.923 -7.043 -15.267 1.00 84.31 242 PHE A C 1
ATOM 2029 O O . PHE A 1 242 ? -4.914 -6.759 -14.597 1.00 84.31 242 PHE A O 1
ATOM 2036 N N . TYR A 1 243 ? -3.625 -8.314 -15.554 1.00 85.81 243 TYR A N 1
ATOM 2037 C CA . TYR A 1 243 ? -4.348 -9.477 -15.006 1.00 85.81 243 TYR A CA 1
ATOM 2038 C C . TYR A 1 243 ? -5.876 -9.485 -15.224 1.00 85.81 243 TYR A C 1
ATOM 2040 O O . TYR A 1 243 ? -6.631 -10.110 -14.473 1.00 85.81 243 TYR A O 1
ATOM 2048 N N . GLY A 1 244 ? -6.352 -8.795 -16.260 1.00 83.81 244 GLY A N 1
ATOM 2049 C CA . GLY A 1 244 ? -7.777 -8.642 -16.534 1.00 83.81 244 GLY A CA 1
ATOM 2050 C C . GLY A 1 244 ? -8.490 -7.601 -15.665 1.00 83.81 244 GLY A C 1
ATOM 2051 O O . GLY A 1 244 ? -9.718 -7.611 -15.637 1.00 83.81 244 GLY A O 1
ATOM 2052 N N . MET A 1 245 ? -7.753 -6.735 -14.962 1.00 89.56 245 MET A N 1
ATOM 2053 C CA . MET A 1 245 ? -8.303 -5.623 -14.183 1.00 89.56 245 MET A CA 1
ATOM 2054 C C . MET A 1 245 ? -8.490 -4.368 -15.046 1.00 89.56 245 MET A C 1
ATOM 2056 O O . MET A 1 245 ? -7.583 -3.964 -15.778 1.00 89.56 245 MET A O 1
ATOM 2060 N N . GLU A 1 246 ? -9.646 -3.714 -14.928 1.00 86.75 246 GLU A N 1
ATOM 2061 C CA . GLU A 1 246 ? -9.891 -2.399 -15.538 1.00 86.75 246 GLU A CA 1
ATOM 2062 C C . GLU A 1 246 ? -9.102 -1.285 -14.838 1.00 86.75 246 GLU A C 1
ATOM 2064 O O . GLU A 1 246 ? -8.849 -1.362 -13.638 1.00 86.75 246 GLU A O 1
ATOM 2069 N N . LEU A 1 247 ? -8.789 -0.204 -15.564 1.00 85.38 247 LEU A N 1
ATOM 2070 C CA . LEU A 1 247 ? -8.140 0.991 -15.002 1.00 85.38 247 LEU A CA 1
ATOM 2071 C C . LEU A 1 247 ? -8.974 1.662 -13.894 1.00 85.38 247 LEU A C 1
ATOM 2073 O O . LEU A 1 247 ? -8.414 2.183 -12.932 1.00 85.38 247 LEU A O 1
ATOM 2077 N N . SER A 1 248 ? -10.305 1.578 -13.996 1.00 85.56 248 SER A N 1
ATOM 2078 C CA . SER A 1 248 ? -11.270 2.066 -12.998 1.00 85.56 248 SER A CA 1
ATOM 2079 C C . SER A 1 248 ? -11.105 1.403 -11.621 1.00 85.56 248 SER A C 1
ATOM 2081 O O . SER A 1 248 ? -11.533 1.955 -10.608 1.00 85.56 248 SER A O 1
ATOM 2083 N N . ALA A 1 249 ? -10.453 0.234 -11.547 1.00 90.69 249 ALA A N 1
ATOM 2084 C CA . ALA A 1 249 ? -10.189 -0.444 -10.282 1.00 90.69 249 ALA A CA 1
ATOM 2085 C C . ALA A 1 249 ? -9.271 0.375 -9.361 1.00 90.69 249 ALA A C 1
ATOM 2087 O O . ALA A 1 249 ? -9.396 0.263 -8.144 1.00 90.69 249 ALA A O 1
ATOM 2088 N N . SER A 1 250 ? -8.383 1.212 -9.913 1.00 92.06 250 SER A N 1
ATOM 2089 C CA . SER A 1 250 ? -7.518 2.090 -9.114 1.00 92.06 250 SER A CA 1
ATOM 2090 C C . SER A 1 250 ? -8.323 3.061 -8.258 1.00 92.06 250 SER A C 1
ATOM 2092 O O . SER A 1 250 ? -8.074 3.149 -7.062 1.00 92.06 250 SER A O 1
ATOM 2094 N N . GLU A 1 251 ? -9.324 3.730 -8.836 1.00 93.50 251 GLU A N 1
ATOM 2095 C CA . GLU A 1 251 ? -10.205 4.651 -8.107 1.00 93.50 251 GLU A CA 1
ATOM 2096 C C . GLU A 1 251 ? -10.870 3.961 -6.913 1.00 93.50 251 GLU A C 1
ATOM 2098 O O . GLU A 1 251 ? -10.790 4.442 -5.783 1.00 93.50 251 GLU A O 1
ATOM 2103 N N . LYS A 1 252 ? -11.447 2.779 -7.154 1.00 92.50 252 LYS A N 1
ATOM 2104 C CA . LYS A 1 252 ? -12.112 1.983 -6.116 1.00 92.50 252 LYS A CA 1
ATOM 2105 C C . LYS A 1 252 ? -11.147 1.564 -5.010 1.00 92.50 252 LYS A C 1
ATOM 2107 O O . LYS A 1 252 ? -11.491 1.661 -3.838 1.00 92.50 252 LYS A O 1
ATOM 2112 N N . MET A 1 253 ? -9.936 1.119 -5.360 1.00 93.88 253 MET A N 1
ATOM 2113 C CA . MET A 1 253 ? -8.914 0.758 -4.371 1.00 93.88 253 MET A CA 1
ATOM 2114 C C . MET A 1 253 ? -8.523 1.959 -3.505 1.00 93.88 253 MET A C 1
ATOM 2116 O O . MET A 1 253 ? -8.479 1.834 -2.285 1.00 93.88 253 MET A O 1
ATOM 2120 N N . LEU A 1 254 ? -8.295 3.128 -4.109 1.00 94.44 254 LEU A N 1
ATOM 2121 C CA . LEU A 1 254 ? -7.926 4.338 -3.371 1.00 94.44 254 LEU A CA 1
ATOM 2122 C C . LEU A 1 254 ? -9.041 4.807 -2.426 1.00 94.44 254 LEU A C 1
ATOM 2124 O O . LEU A 1 254 ? -8.749 5.179 -1.290 1.00 94.44 254 LEU A O 1
ATOM 2128 N N . GLN A 1 255 ? -10.302 4.736 -2.864 1.00 91.69 255 GLN A N 1
ATOM 2129 C CA . GLN A 1 255 ? -11.467 5.060 -2.036 1.00 91.69 255 GLN A CA 1
ATOM 2130 C C . GLN A 1 255 ? -11.625 4.084 -0.861 1.00 91.69 255 GLN A C 1
ATOM 2132 O O . GLN A 1 255 ? -11.800 4.522 0.273 1.00 91.69 255 GLN A O 1
ATOM 2137 N N . LEU A 1 256 ? -11.503 2.771 -1.102 1.00 90.50 256 LEU A N 1
ATOM 2138 C CA . LEU A 1 256 ? -11.593 1.743 -0.052 1.00 90.50 256 LEU A CA 1
ATOM 2139 C C . LEU A 1 256 ? -10.521 1.908 1.033 1.00 90.50 256 LEU A C 1
ATOM 2141 O O . LEU A 1 256 ? -10.786 1.639 2.207 1.00 90.50 256 LEU A O 1
ATOM 2145 N N . MET A 1 257 ? -9.327 2.340 0.627 1.00 92.31 257 MET A N 1
ATOM 2146 C CA . MET A 1 257 ? -8.179 2.531 1.510 1.00 92.31 257 MET A CA 1
ATOM 2147 C C . MET A 1 257 ? -8.155 3.887 2.207 1.00 92.31 257 MET A C 1
ATOM 2149 O O . MET A 1 257 ? -7.418 4.037 3.184 1.00 92.31 257 MET A O 1
ATOM 2153 N N . ASP A 1 258 ? -8.941 4.861 1.738 1.00 91.94 258 ASP A N 1
ATOM 2154 C CA . ASP A 1 258 ? -8.807 6.264 2.138 1.00 91.94 258 ASP A CA 1
ATOM 2155 C C . ASP A 1 258 ? -7.347 6.732 1.942 1.00 91.94 258 ASP A C 1
ATOM 2157 O O . ASP A 1 258 ? -6.614 7.087 2.872 1.00 91.94 258 ASP A O 1
ATOM 2161 N N . ALA A 1 259 ? -6.889 6.611 0.689 1.00 94.44 259 ALA A N 1
ATOM 2162 C CA . ALA A 1 259 ? -5.497 6.817 0.295 1.00 94.44 259 ALA A CA 1
ATOM 2163 C C . ALA A 1 259 ? -5.019 8.278 0.398 1.00 94.44 259 ALA A C 1
ATOM 2165 O O . ALA A 1 259 ? -3.810 8.528 0.386 1.00 94.44 259 ALA A O 1
ATOM 2166 N N . GLU A 1 260 ? -5.926 9.237 0.610 1.00 94.00 260 GLU A N 1
ATOM 2167 C CA . GLU A 1 260 ? -5.574 10.639 0.865 1.00 94.00 260 GLU A CA 1
ATOM 2168 C C . GLU A 1 260 ? -4.665 10.784 2.097 1.00 94.00 260 GLU A C 1
ATOM 2170 O O . GLU A 1 260 ? -3.812 11.670 2.146 1.00 94.00 260 GLU A O 1
ATOM 2175 N N . LYS A 1 261 ? -4.739 9.837 3.047 1.00 89.94 261 LYS A N 1
ATOM 2176 C CA . LYS A 1 261 ? -3.832 9.726 4.207 1.00 89.94 261 LYS A CA 1
ATOM 2177 C C . LYS A 1 261 ? -2.347 9.681 3.848 1.00 89.94 261 LYS A C 1
ATOM 2179 O O . LYS A 1 261 ? -1.510 9.998 4.692 1.00 89.94 261 LYS A O 1
ATOM 2184 N N . ILE A 1 262 ? -2.015 9.213 2.648 1.00 94.25 262 ILE A N 1
ATOM 2185 C CA . ILE A 1 262 ? -0.643 9.151 2.131 1.00 94.25 262 ILE A CA 1
ATOM 2186 C C . ILE A 1 262 ? -0.439 10.087 0.936 1.00 94.25 262 ILE A C 1
ATOM 2188 O O . ILE A 1 262 ? 0.514 9.908 0.187 1.00 94.25 262 ILE A O 1
ATOM 2192 N N . GLY A 1 263 ? -1.332 11.062 0.749 1.00 94.56 263 GLY A N 1
ATOM 2193 C CA . GLY A 1 263 ? -1.250 12.041 -0.329 1.00 94.56 263 GLY A CA 1
ATOM 2194 C C . GLY A 1 263 ? -1.630 11.502 -1.706 1.00 94.56 263 GLY A C 1
ATOM 2195 O O . GLY A 1 263 ? -1.344 12.174 -2.686 1.00 94.56 263 GLY A O 1
ATOM 2196 N N . VAL A 1 264 ? -2.258 10.323 -1.805 1.00 96.50 264 VAL A N 1
ATOM 2197 C CA . VAL A 1 264 ? -2.694 9.759 -3.092 1.00 96.50 264 VAL A CA 1
ATOM 2198 C C . VAL A 1 264 ? -4.197 9.937 -3.261 1.00 96.50 264 VAL A C 1
ATOM 2200 O O . VAL A 1 264 ? -4.977 9.468 -2.436 1.00 96.50 264 VAL A O 1
ATOM 2203 N N . SER A 1 265 ? -4.609 10.563 -4.358 1.00 95.31 265 SER A N 1
ATOM 2204 C CA . SER A 1 265 ? -6.012 10.775 -4.714 1.00 95.31 265 SER A CA 1
ATOM 2205 C C . SER A 1 265 ? -6.299 10.381 -6.164 1.00 95.31 265 SER A C 1
ATOM 2207 O O . SER A 1 265 ? -5.394 10.075 -6.947 1.00 95.31 265 SER A O 1
ATOM 2209 N N . TRP A 1 266 ? -7.582 10.353 -6.520 1.00 94.12 266 TRP A N 1
ATOM 2210 C CA . TRP A 1 266 ? -8.051 10.143 -7.886 1.00 94.12 266 TRP A CA 1
ATOM 2211 C C . TRP A 1 266 ? -8.664 11.436 -8.421 1.00 94.12 266 TRP A C 1
ATOM 2213 O O . TRP A 1 266 ? -9.559 11.997 -7.795 1.00 94.12 266 TRP A O 1
ATOM 2223 N N . ASP A 1 267 ? -8.191 11.905 -9.574 1.00 91.31 267 ASP A N 1
ATOM 2224 C CA . ASP A 1 267 ? -8.687 13.124 -10.212 1.00 91.31 267 ASP A CA 1
ATOM 2225 C C . ASP A 1 267 ? -8.718 12.963 -11.736 1.00 91.31 267 ASP A C 1
ATOM 2227 O O . ASP A 1 267 ? -7.696 12.692 -12.372 1.00 91.31 267 ASP A O 1
ATOM 2231 N N . GLY A 1 268 ? -9.900 13.128 -12.333 1.00 84.00 268 GLY A N 1
ATOM 2232 C CA . GLY A 1 268 ? -10.066 13.152 -13.788 1.00 84.00 268 GLY A CA 1
ATOM 2233 C C . GLY A 1 268 ? -9.608 11.876 -14.505 1.00 84.00 268 GLY A C 1
ATOM 2234 O O . GLY A 1 268 ? -9.063 11.961 -15.604 1.00 84.00 268 GLY A O 1
ATOM 2235 N N . GLY A 1 269 ? -9.786 10.701 -13.888 1.00 86.56 269 GLY A N 1
ATOM 2236 C CA . GLY A 1 269 ? -9.428 9.408 -14.487 1.00 86.56 269 GLY A CA 1
ATOM 2237 C C . GLY A 1 269 ? -7.965 8.987 -14.303 1.00 86.56 269 GLY A C 1
ATOM 2238 O O . GLY A 1 269 ? -7.521 8.029 -14.937 1.00 86.56 269 GLY A O 1
ATOM 2239 N N . LYS A 1 270 ? -7.204 9.691 -13.457 1.00 91.44 270 LYS A N 1
ATOM 2240 C CA . LYS A 1 270 ? -5.813 9.365 -13.127 1.00 91.44 270 LYS A CA 1
ATOM 2241 C C . LYS A 1 270 ? -5.529 9.557 -11.642 1.00 91.44 270 LYS A C 1
ATOM 2243 O O . LYS A 1 270 ? -6.227 10.288 -10.946 1.00 91.44 270 LYS A O 1
ATOM 2248 N N . MET A 1 271 ? -4.469 8.911 -11.171 1.00 94.56 271 MET A N 1
ATOM 2249 C CA . MET A 1 271 ? -3.970 9.117 -9.814 1.00 94.56 271 MET A CA 1
ATOM 2250 C C . MET A 1 271 ? -3.190 10.433 -9.718 1.00 94.56 271 MET A C 1
ATOM 2252 O O . MET A 1 271 ? -2.521 10.839 -10.674 1.00 94.56 271 MET A O 1
ATOM 2256 N N . LYS A 1 272 ? -3.263 11.077 -8.553 1.00 94.44 272 LYS A N 1
ATOM 2257 C CA . LYS A 1 272 ? -2.437 12.220 -8.162 1.00 94.44 272 LYS A CA 1
ATOM 2258 C C . LYS A 1 272 ? -1.718 11.901 -6.843 1.00 94.44 272 LYS A C 1
ATOM 2260 O O . LYS A 1 272 ? -2.409 11.517 -5.905 1.00 94.44 272 LYS A O 1
ATOM 2265 N N . PRO A 1 273 ? -0.382 12.050 -6.754 1.00 95.25 273 PRO A N 1
ATOM 2266 C CA . PRO A 1 273 ? 0.560 12.392 -7.827 1.00 95.25 273 PRO A CA 1
ATOM 2267 C C . PRO A 1 273 ? 0.524 11.411 -9.004 1.00 95.25 273 PRO A C 1
ATOM 2269 O O . PRO A 1 273 ? 0.114 10.261 -8.849 1.00 95.25 273 PRO A O 1
ATOM 2272 N N . GLN A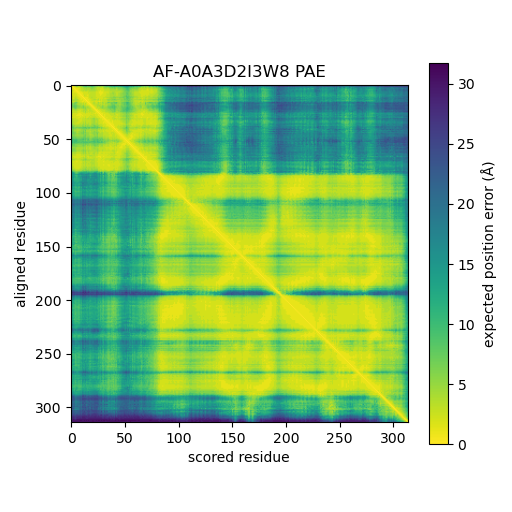 1 274 ? 0.961 11.844 -10.189 1.00 92.25 274 GLN A N 1
ATOM 2273 C CA . GLN A 1 274 ? 0.919 10.996 -11.390 1.00 92.25 274 GLN A CA 1
ATOM 2274 C C . GLN A 1 274 ? 1.773 9.728 -11.234 1.00 92.25 274 GLN A C 1
ATOM 2276 O O . GLN A 1 274 ? 1.391 8.659 -11.706 1.00 92.25 274 GLN A O 1
ATOM 2281 N N . MET A 1 275 ? 2.896 9.831 -10.520 1.00 94.94 275 MET A N 1
ATOM 2282 C CA . MET A 1 275 ? 3.771 8.706 -10.185 1.00 94.94 275 MET A CA 1
ATOM 2283 C C . MET A 1 275 ? 3.271 7.975 -8.932 1.00 94.94 275 MET A C 1
ATOM 2285 O O . MET A 1 275 ? 3.996 7.840 -7.946 1.00 94.94 275 MET A O 1
ATOM 2289 N N . SER A 1 276 ? 2.020 7.518 -8.977 1.00 95.94 276 SER A N 1
ATOM 2290 C CA . SER A 1 276 ? 1.383 6.706 -7.935 1.00 95.94 276 SER A CA 1
ATOM 2291 C C . SER A 1 276 ? 1.066 5.308 -8.440 1.00 95.94 276 SER A C 1
ATOM 2293 O O . SER A 1 276 ? 0.863 5.088 -9.634 1.00 95.94 276 SER A O 1
ATOM 2295 N N . VAL A 1 277 ? 0.984 4.354 -7.517 1.00 95.38 277 VAL A N 1
ATOM 2296 C CA . VAL A 1 277 ? 0.552 2.984 -7.795 1.00 95.38 277 VAL A CA 1
ATOM 2297 C C . VAL A 1 277 ? -0.434 2.517 -6.738 1.00 95.38 277 VAL A C 1
ATOM 2299 O O . VAL A 1 277 ? -0.276 2.811 -5.554 1.00 95.38 277 VAL A O 1
ATOM 2302 N N . ALA A 1 278 ? -1.417 1.736 -7.175 1.00 96.19 278 ALA A N 1
ATOM 2303 C CA . ALA A 1 278 ? -2.328 1.001 -6.313 1.00 96.19 278 ALA A CA 1
ATOM 2304 C C . ALA A 1 278 ? -2.510 -0.421 -6.850 1.00 96.19 278 ALA A C 1
ATOM 2306 O O . ALA A 1 278 ? -2.472 -0.648 -8.064 1.00 96.19 278 ALA A O 1
ATOM 2307 N N . GLY A 1 279 ? -2.690 -1.386 -5.956 1.00 96.06 279 GLY A N 1
ATOM 2308 C CA . GLY A 1 279 ? -2.844 -2.778 -6.353 1.00 96.06 279 GLY A CA 1
ATOM 2309 C C . GLY A 1 279 ? -3.135 -3.715 -5.194 1.00 96.06 279 GLY A C 1
ATOM 2310 O O . GLY A 1 279 ? -3.460 -3.299 -4.084 1.00 96.06 279 GLY A O 1
ATOM 2311 N N . VAL A 1 280 ? -3.008 -5.005 -5.480 1.00 97.25 280 VAL A N 1
ATOM 2312 C CA . VAL A 1 280 ? -3.363 -6.106 -4.597 1.00 97.25 280 VAL A CA 1
ATOM 2313 C C . VAL A 1 280 ? -2.232 -7.122 -4.532 1.00 97.25 280 VAL A C 1
ATOM 2315 O O . VAL A 1 280 ? -1.727 -7.574 -5.559 1.00 97.25 280 VAL A O 1
ATOM 2318 N N . TYR A 1 281 ? -1.891 -7.534 -3.316 1.00 97.81 281 TYR A N 1
ATOM 2319 C CA . TYR A 1 281 ? -1.066 -8.705 -3.038 1.00 97.81 281 TYR A CA 1
ATOM 2320 C C . TYR A 1 281 ? -1.894 -9.800 -2.381 1.00 97.81 281 TYR A C 1
ATOM 2322 O O . TYR A 1 281 ? -2.744 -9.510 -1.543 1.00 97.81 281 TYR A O 1
ATOM 2330 N N . LEU A 1 282 ? -1.621 -11.060 -2.716 1.00 97.81 282 LEU A N 1
ATOM 2331 C CA . LEU A 1 282 ? -2.223 -12.225 -2.071 1.00 97.81 282 LEU A CA 1
ATOM 2332 C C . LEU A 1 282 ? -1.162 -13.042 -1.341 1.00 97.81 282 LEU A C 1
ATOM 2334 O O . LEU A 1 282 ? -0.107 -13.348 -1.897 1.00 97.81 282 LEU A O 1
ATOM 2338 N N . ILE A 1 283 ? -1.474 -13.429 -0.107 1.00 98.00 283 ILE A N 1
ATOM 2339 C CA . ILE A 1 283 ? -0.666 -14.325 0.715 1.00 98.00 283 ILE A CA 1
ATOM 2340 C C . ILE A 1 283 ? -1.288 -15.708 0.694 1.00 98.00 283 ILE A C 1
ATOM 2342 O O . ILE A 1 283 ? -2.493 -15.878 0.893 1.00 98.00 283 ILE A O 1
ATOM 2346 N N . SER A 1 284 ? -0.451 -16.706 0.443 1.00 97.25 284 SER A N 1
ATOM 2347 C CA . SER A 1 284 ? -0.913 -18.054 0.147 1.00 97.25 284 SER A CA 1
ATOM 2348 C C . SER A 1 284 ? 0.041 -19.141 0.632 1.00 97.25 284 SER A C 1
ATOM 2350 O O . SER A 1 284 ? 1.235 -18.914 0.836 1.00 97.25 284 SER A O 1
ATOM 2352 N N . ARG A 1 285 ? -0.495 -20.352 0.813 1.00 96.25 285 ARG A N 1
ATOM 2353 C CA . ARG A 1 285 ? 0.275 -21.543 1.228 1.00 96.25 285 ARG A CA 1
ATOM 2354 C C . ARG A 1 285 ? 1.186 -22.091 0.132 1.00 96.25 285 ARG A C 1
ATOM 2356 O O . ARG A 1 285 ? 2.177 -22.754 0.425 1.00 96.25 285 ARG A O 1
ATOM 2363 N N . LYS A 1 286 ? 0.847 -21.828 -1.128 1.00 94.56 286 LYS A N 1
ATOM 2364 C CA . LYS A 1 286 ? 1.586 -22.235 -2.328 1.00 94.56 286 LYS A CA 1
ATOM 2365 C C . LYS A 1 286 ? 1.657 -21.063 -3.289 1.00 94.56 286 LYS A C 1
ATOM 2367 O O . LYS A 1 286 ? 0.784 -20.208 -3.251 1.00 94.56 286 LYS A O 1
ATOM 2372 N N . ASP A 1 287 ? 2.641 -21.068 -4.179 1.00 92.75 287 ASP A N 1
ATOM 2373 C CA . ASP A 1 287 ? 2.691 -20.114 -5.284 1.00 92.75 287 ASP A CA 1
ATOM 2374 C C . ASP A 1 287 ? 1.440 -20.251 -6.170 1.00 92.75 287 ASP A C 1
ATOM 2376 O O . ASP A 1 287 ? 1.270 -21.245 -6.882 1.00 92.75 287 ASP A O 1
ATOM 2380 N N . ILE A 1 288 ? 0.557 -19.252 -6.103 1.00 90.50 288 ILE A N 1
ATOM 2381 C CA . ILE A 1 288 ? -0.745 -19.257 -6.778 1.00 90.50 288 ILE A CA 1
ATOM 2382 C C . ILE A 1 288 ? -0.655 -19.140 -8.302 1.00 90.50 288 ILE A C 1
ATOM 2384 O O . ILE A 1 288 ? -1.638 -19.444 -8.971 1.00 90.50 288 ILE A O 1
ATOM 2388 N N . LEU A 1 289 ? 0.485 -18.716 -8.861 1.00 87.69 289 LEU A N 1
ATOM 2389 C CA . LEU A 1 289 ? 0.680 -18.611 -10.313 1.00 87.69 289 LEU A CA 1
ATOM 2390 C C . LEU A 1 289 ? 1.500 -19.767 -10.893 1.00 87.69 289 LEU A C 1
ATOM 2392 O O . LEU A 1 289 ? 1.725 -19.801 -12.102 1.00 87.69 289 LEU A O 1
ATOM 2396 N N . SER A 1 290 ? 1.904 -20.738 -10.069 1.00 81.38 290 SER A N 1
ATOM 2397 C CA . SER A 1 290 ? 2.685 -21.898 -10.521 1.00 81.38 290 SER A CA 1
ATOM 2398 C C . SER A 1 290 ? 2.003 -22.683 -11.655 1.00 81.38 290 SER A C 1
ATOM 2400 O O . SER A 1 290 ? 2.683 -23.103 -12.597 1.00 81.38 290 SER A O 1
ATOM 2402 N N . ASP A 1 291 ? 0.670 -22.778 -11.614 1.00 72.44 291 ASP A N 1
ATOM 2403 C CA . ASP A 1 291 ? -0.169 -23.446 -12.619 1.00 72.44 291 ASP A CA 1
ATOM 2404 C C . ASP A 1 291 ? -0.656 -22.503 -13.749 1.00 72.44 291 ASP A C 1
ATOM 2406 O O . ASP A 1 291 ? -1.206 -22.967 -14.747 1.00 72.44 291 ASP A O 1
ATOM 2410 N N . CYS A 1 292 ? -0.428 -21.182 -13.644 1.00 72.00 292 CYS A N 1
ATOM 2411 C CA . CYS A 1 292 ? -0.667 -20.207 -14.722 1.00 72.00 292 CYS A CA 1
ATOM 2412 C C . CYS A 1 292 ? 0.611 -19.433 -15.074 1.00 72.00 292 CYS A C 1
ATOM 2414 O O . CYS A 1 292 ? 0.706 -18.222 -14.855 1.00 72.00 292 CYS A O 1
ATOM 2416 N N . ARG A 1 293 ? 1.598 -20.114 -15.668 1.00 68.56 293 ARG A N 1
ATOM 2417 C CA . ARG A 1 293 ? 2.863 -19.463 -16.056 1.00 68.56 293 ARG A CA 1
ATOM 2418 C C . ARG A 1 293 ? 2.672 -18.317 -17.049 1.00 68.56 293 ARG A C 1
ATOM 2420 O O . ARG A 1 293 ? 3.354 -17.305 -16.925 1.00 68.56 293 ARG A O 1
ATOM 2427 N N . ASP A 1 294 ? 1.701 -18.424 -17.957 1.00 73.50 294 ASP A N 1
ATOM 2428 C CA . ASP A 1 294 ? 1.371 -17.347 -18.905 1.00 73.50 294 ASP A CA 1
ATOM 2429 C C . ASP A 1 294 ? 0.924 -16.061 -18.199 1.00 73.50 294 ASP A C 1
ATOM 2431 O O . ASP A 1 294 ? 1.098 -14.959 -18.716 1.00 73.50 294 ASP A O 1
ATOM 2435 N N . CYS A 1 295 ? 0.356 -16.191 -16.996 1.00 78.56 295 CYS A N 1
ATOM 2436 C CA . CYS A 1 295 ? -0.099 -15.060 -16.208 1.00 78.56 295 CYS A CA 1
ATOM 2437 C C . CYS A 1 295 ? 1.053 -14.331 -15.501 1.00 78.56 295 CYS A C 1
ATOM 2439 O O . CYS A 1 295 ? 0.877 -13.174 -15.142 1.00 78.56 295 CYS A O 1
ATOM 2441 N N . ALA A 1 296 ? 2.216 -14.960 -15.290 1.00 74.06 296 ALA A N 1
ATOM 2442 C CA . ALA A 1 296 ? 3.285 -14.405 -14.449 1.00 74.06 296 ALA A CA 1
ATOM 2443 C C . ALA A 1 296 ? 3.801 -13.034 -14.927 1.00 74.06 296 ALA A C 1
ATOM 2445 O O . ALA A 1 296 ? 4.220 -12.218 -14.113 1.00 74.06 296 ALA A O 1
ATOM 2446 N N . ASN A 1 297 ? 3.713 -12.774 -16.235 1.00 75.00 297 ASN A N 1
ATOM 2447 C CA . ASN A 1 297 ? 4.087 -11.507 -16.868 1.00 75.00 297 ASN A CA 1
ATOM 2448 C C . ASN A 1 297 ? 2.895 -10.868 -17.605 1.00 75.00 297 ASN A C 1
ATOM 2450 O O . ASN A 1 297 ? 3.052 -10.289 -18.679 1.00 75.00 297 ASN A O 1
ATOM 2454 N N . CYS A 1 298 ? 1.677 -11.041 -17.082 1.00 77.94 298 CYS A N 1
ATOM 2455 C CA . CYS A 1 298 ? 0.461 -10.627 -17.773 1.00 77.94 298 CYS A CA 1
ATOM 2456 C C . CYS A 1 298 ? 0.405 -9.107 -17.969 1.00 77.94 298 CYS A C 1
ATOM 2458 O O . CYS A 1 298 ? 0.336 -8.360 -16.999 1.00 77.94 298 CYS A O 1
ATOM 2460 N N . ILE A 1 299 ? 0.317 -8.675 -19.229 1.00 78.44 299 ILE A N 1
ATOM 2461 C CA . ILE A 1 299 ? -0.001 -7.294 -19.639 1.00 78.44 299 ILE A CA 1
ATOM 2462 C C . ILE A 1 299 ? -1.453 -7.138 -20.124 1.00 78.44 299 ILE A C 1
ATOM 2464 O O . ILE A 1 299 ? -1.835 -6.114 -20.681 1.00 78.44 299 ILE A O 1
ATOM 2468 N N . GLY A 1 300 ? -2.262 -8.189 -19.970 1.00 74.25 300 GLY A N 1
ATOM 2469 C CA . GLY A 1 300 ? -3.633 -8.240 -20.463 1.00 74.25 300 GLY A CA 1
ATOM 2470 C C . GLY A 1 300 ? -4.609 -7.497 -19.554 1.00 74.25 300 GLY A C 1
ATOM 2471 O O . GLY A 1 300 ? -4.685 -7.768 -18.357 1.00 74.25 300 GLY A O 1
ATOM 2472 N N . GLN A 1 301 ? -5.411 -6.614 -20.146 1.00 76.19 301 GLN A N 1
ATOM 2473 C CA . GLN A 1 301 ? -6.582 -5.985 -19.515 1.00 76.19 301 GLN A CA 1
ATOM 2474 C C . GLN A 1 301 ? -7.824 -6.864 -19.680 1.00 76.19 301 GLN A C 1
ATOM 2476 O O . GLN A 1 301 ? -7.715 -7.950 -20.231 1.00 76.19 301 GLN A O 1
ATOM 2481 N N . GLN A 1 302 ? -9.008 -6.451 -19.219 1.00 74.06 302 GLN A N 1
ATOM 2482 C CA . GLN A 1 302 ? -10.204 -7.309 -19.248 1.00 74.06 302 GLN A CA 1
ATOM 2483 C C . GLN A 1 302 ? -10.474 -7.937 -20.631 1.00 74.06 302 GLN A C 1
ATOM 2485 O O . GLN A 1 302 ? -10.671 -9.146 -20.725 1.00 74.06 302 GLN A O 1
ATOM 2490 N N . THR A 1 303 ? -10.393 -7.157 -21.711 1.00 74.56 303 THR A N 1
ATOM 2491 C CA . THR A 1 303 ? -10.559 -7.646 -23.092 1.00 74.56 303 THR A CA 1
ATOM 2492 C C . THR A 1 303 ? -9.405 -8.547 -23.544 1.00 74.56 303 THR A C 1
ATOM 2494 O O . THR A 1 303 ? -9.632 -9.627 -24.088 1.00 74.56 303 THR A O 1
ATOM 2497 N N . GLY A 1 304 ? -8.159 -8.145 -23.278 1.00 71.75 304 GLY A N 1
ATOM 2498 C CA . GLY A 1 304 ? -6.966 -8.916 -23.646 1.00 71.75 304 GLY A CA 1
ATOM 2499 C C . GLY A 1 304 ? -6.817 -10.221 -22.858 1.00 71.75 304 GLY A C 1
ATOM 2500 O O . GLY A 1 304 ? -6.389 -11.235 -23.399 1.00 71.75 304 GLY A O 1
ATOM 2501 N N . CYS A 1 305 ? -7.222 -10.231 -21.591 1.00 74.75 305 CYS A N 1
ATOM 2502 C CA . CYS A 1 305 ? -7.153 -11.395 -20.722 1.00 74.75 305 CYS A CA 1
ATOM 2503 C C . CYS A 1 305 ? -8.182 -12.449 -21.139 1.00 74.75 305 CYS A C 1
ATOM 2505 O O . CYS A 1 305 ? -7.829 -13.620 -21.209 1.00 74.75 305 CYS A O 1
ATOM 2507 N N . VAL A 1 306 ? -9.402 -12.048 -21.528 1.00 64.31 306 VAL A N 1
ATOM 2508 C CA . VAL A 1 306 ? -10.387 -12.965 -22.139 1.00 64.31 306 VAL A CA 1
ATOM 2509 C C . VAL A 1 306 ? -9.814 -13.630 -23.394 1.00 64.31 306 VAL A C 1
ATOM 2511 O O . VAL A 1 306 ? -10.017 -14.823 -23.608 1.00 64.31 306 VAL A O 1
ATOM 2514 N N . PHE A 1 307 ? -9.035 -12.902 -24.198 1.00 60.56 307 PHE A N 1
ATOM 2515 C CA . PHE A 1 307 ? -8.346 -13.496 -25.342 1.00 60.56 307 PHE A CA 1
ATOM 2516 C C . PHE A 1 307 ? -7.262 -14.500 -24.917 1.00 60.56 307 PHE A C 1
ATOM 2518 O O . PHE A 1 307 ? -7.203 -15.596 -25.471 1.00 60.56 307 PHE A O 1
ATOM 2525 N N . CYS A 1 308 ? -6.458 -14.185 -23.894 1.00 67.25 308 CYS A N 1
ATOM 2526 C CA . CYS A 1 308 ? -5.534 -15.155 -23.293 1.00 67.25 308 CYS A CA 1
ATOM 2527 C C . CYS A 1 308 ? -6.264 -16.404 -22.760 1.00 67.25 308 CYS A C 1
ATOM 2529 O O . CYS A 1 308 ? -5.735 -17.504 -22.882 1.00 67.25 308 CYS A O 1
ATOM 2531 N N . CYS A 1 309 ? -7.478 -16.259 -22.211 1.00 58.91 309 CYS A N 1
ATOM 2532 C CA . CYS A 1 309 ? -8.321 -17.372 -21.756 1.00 58.91 309 CYS A CA 1
ATOM 2533 C C . CYS A 1 309 ? -8.834 -18.248 -22.912 1.00 58.91 309 CYS A C 1
ATOM 2535 O O . CYS A 1 309 ? -8.999 -19.452 -22.734 1.00 58.91 309 CYS A O 1
ATOM 2537 N N . ASN A 1 310 ? -9.053 -17.666 -24.094 1.00 53.66 310 ASN A N 1
ATOM 2538 C CA . ASN A 1 310 ? -9.511 -18.370 -25.296 1.00 53.66 310 ASN A CA 1
ATOM 2539 C C . ASN A 1 310 ? -8.387 -19.064 -26.076 1.00 53.66 310 ASN A C 1
ATOM 2541 O O . ASN A 1 310 ? -8.649 -19.616 -27.145 1.00 53.66 310 ASN A O 1
ATOM 2545 N N . ASN A 1 311 ? -7.148 -19.046 -25.579 1.00 51.53 311 ASN A N 1
ATOM 2546 C CA . ASN A 1 311 ? -6.031 -19.720 -26.222 1.00 51.53 311 ASN A CA 1
ATOM 2547 C C . ASN A 1 311 ? -5.723 -21.039 -25.483 1.00 51.53 311 ASN A C 1
ATOM 2549 O O . ASN A 1 311 ? -4.922 -21.041 -24.551 1.00 51.53 311 ASN A O 1
ATOM 2553 N N . PRO A 1 312 ? -6.335 -22.182 -25.860 1.00 45.94 312 PRO A N 1
ATOM 2554 C CA . PRO A 1 312 ? -6.151 -23.468 -25.176 1.00 45.94 312 PRO A CA 1
ATOM 2555 C C . PRO A 1 312 ? -4.777 -24.120 -25.434 1.00 45.94 312 PRO A C 1
ATOM 2557 O O . PRO A 1 312 ? -4.668 -25.344 -25.432 1.00 45.94 312 PRO A O 1
ATOM 2560 N N . LYS A 1 313 ? -3.723 -23.348 -25.720 1.00 40.62 313 LYS A N 1
ATOM 2561 C CA . LYS A 1 313 ? -2.416 -23.887 -26.114 1.00 40.62 313 LYS A CA 1
ATOM 2562 C C . LYS A 1 313 ? -1.255 -23.046 -25.582 1.00 40.62 313 LYS A C 1
ATOM 2564 O O . LYS A 1 313 ? -0.844 -22.089 -26.237 1.00 40.62 313 LYS A O 1
ATOM 2569 N N . LYS A 1 314 ? -0.648 -23.500 -24.486 1.00 39.75 314 LYS A N 1
ATOM 2570 C CA . LYS A 1 314 ? 0.592 -24.295 -24.518 1.00 39.75 314 LYS A CA 1
ATOM 2571 C C . LYS A 1 314 ? 0.837 -24.985 -23.182 1.00 39.75 314 LYS A C 1
ATOM 2573 O O . LYS A 1 314 ? 0.547 -24.374 -22.138 1.00 39.75 314 LYS A O 1
#

Solvent-accessible surface area (backbone atoms only — not comparable to full-atom values): 17651 Å² total; per-residue (Å²): 116,77,75,52,101,64,34,30,69,60,81,84,44,94,56,56,69,82,54,97,68,97,54,74,72,50,44,22,46,75,36,75,71,57,87,55,70,84,46,87,84,50,92,53,61,60,49,76,48,64,48,100,84,69,46,82,41,82,42,55,88,79,41,59,52,59,26,38,66,72,25,44,64,57,52,50,53,59,72,70,57,69,64,46,78,47,79,42,60,50,69,83,42,45,68,63,30,50,54,42,29,35,58,76,70,46,38,82,79,44,56,74,67,60,31,51,50,55,50,52,50,42,51,49,56,50,45,53,51,40,70,76,37,61,69,56,35,50,36,48,34,44,35,35,70,43,60,28,85,30,61,40,84,26,25,38,48,57,89,92,46,74,39,54,25,46,56,44,61,65,33,70,60,87,40,38,65,32,31,30,42,38,40,39,45,36,65,85,78,88,74,58,84,90,51,59,70,66,54,54,54,43,49,53,42,46,32,54,19,42,47,54,48,52,51,52,51,48,38,51,49,55,20,54,69,61,30,77,88,50,76,40,30,48,44,72,78,46,30,51,50,19,43,13,11,46,61,70,44,41,52,54,51,38,62,76,64,53,30,59,83,63,64,37,48,75,56,97,92,41,53,36,54,74,62,47,50,52,34,36,36,42,34,18,70,50,68,58,49,73,86,32,63,80,57,75,77,40,72,23,25,47,72,50,31,53,51,60,69,69,51,96,75,133

Foldseek 3Di:
DDDDPLADDDPVDPCVVVEDDPDSVQFGCNPVPPPCLVPPPDPWDWDWDADPVRDIHTHCSHTRLCGGSPNRVVSVCVVPDPKDKDKAQCVVVVVQLLVQLCVVVVLVVDDPVSSVVLSVVLCVLVVVVCVVVVCLRIKIKIKDKDALVQQDQQWGDDPPDTWGQNCSNVFPSVFFGIKIKMKIFHRDDDDDPPDDPSSVVSVVSSRLSSLVSVQVVVQVVVQVVVPPPHGKHKARWAFDQWRQTHLVVQQVSCVVRVVVVRPWHDDPSAIPVNRMGITMMTIGPDHGCPRPPVRNPTSDHNVRVVVVVVPPDD

Sequence (314 aa):
MTNSYRFFQNKECEYFPCHKVENEEEFNCLFCYCPLYRENKCIGNPIYFLNAKGQKMKDCSQCEVIHRPEAYDKVMQQLQRQDEMISLNIGNLREVIWERMAQIASWEQMDKRTHRQHKGMAVSSIGEILERNKYLYRVSILLQPFSGQCVKDGYFSFGNDKMQCQVLSRIDRRQVETGYLYAFHAPEYEVEESKALLTQYYWEIFQIACLDVVREWLREYLQRKHSVYEKRFCSPAFGAGFYGMELSASEKMLQLMDAEKIGVSWDGGKMKPQMSVAGVYLISRKDILSDCRDCANCIGQQTGCVFCCNNPKK

Mean predicted aligned error: 8.91 Å

pLDDT: mean 89.07, std 8.94, range [39.75, 98.12]

Radius of gyration: 24.7 Å; Cα contacts (8 Å, |Δi|>4): 483; chains: 1; bounding box: 62×51×68 Å

Secondary structure (DSSP, 8-state):
----SS----TTSTTSSSS--S-GGG---TTSS-TTTT-SS-SS--EEEE-TTS-EEEE-TT--GGGSTTHHHHHHHHHT---EEEEEEGGGGHHHHHHHHHHHTTGGGS-HHHHHHHHHHHHHHHHHHHHH-GGGGEEEEEEEEEEGGGB-SSEEEETTEEEE-GGGGGS-GGGEEEEEEEEEEPPP----TTS-HHHHHHHHHHHHHHHHHHHHHHHHHHHHHH-SSS--EEPPPB-TTSTT--TTHHHHHHHHHTGGGGT-EEETTEEESSSEEEEEEEEESS-TTTT-GGGTT----HHHHHHHHT----